Protein AF-A0A3R6NN06-F1 (afdb_monomer_lite)

Foldseek 3Di:
DDDDDDDDDDDDDDPDDDDDDDDDDDDDDDDDDDDDDPPPPPPPPPPACEAPLCVQQVDQKFKKWWFLDDDQAGWTWIKIGGNVFFIFTLPPLDTDGNVRVVVDDRVRVVVVRVVSCQQAVLLLVLCVVCVVVLLVVLLVVLPDDPCSNVLSVLLSVVLNCVRSVPPDDDDDDDDPVVCVVCVVSSVVSNVVSSVVSVVVCVVVVTDDGWGKAKEFEDDPVLADTQKMWIQTRPPGIFIDRDQVQKDWDDDVPWIKIAHQGPVSITMIGTDPDHHGHHHDHVPPPRYHYNDDDDDD

Secondary structure (DSSP, 8-state):
--------------------------------------------------BTTHHHHSSSEEEEEEES---TT--PEEEEEETTSBEEE-TTSS---HHHHTTS-HHHHHHHHHHHIIIIIHHHHHHHHSHHHHHHHHHHH-TT-TTHHHHHHHHHHHHHHHHH-----------HHHHHHHHHHHHHHHHHHHHHHHHHHHHHTS-PPPBEEEEEEE-TTSSSEEEEEEEETTTEEEEES-SS-EEEEEETTEEEEEEE-TTSSEEEEE-SS----BPPPTT-TTEEESSPPP--

Sequence (296 aa):
MKRKLMMVSMMAILSLSLFACGSKDTTSSSNGSARTNTEKEADTKNENVGTFSQLFTNNEVSVWYLCDAIDKEATPDVYVVYGDGTYLNMEGKKSKTFAELSKMTDEEIASWVEEDWNNRNEVLMYYHQHKDELRQDAENSISDSTDSDTIAMIALDDAYREISGTTSEGGEELDPDYLNSVQDQVNAAKDYIINEINTKLAEQGGIAKPRYGFSIYTDASGNNVDKEALILERSGRKEISTTNDIKSGDVYDSHYSGFFVSDGKYFLMRMNHDMAVTFDEIGADGISVDEDVVFE

Structure (mmCIF, N/CA/C/O backbone):
data_AF-A0A3R6NN06-F1
#
_entry.id   AF-A0A3R6NN06-F1
#
loop_
_atom_site.group_PDB
_atom_site.id
_atom_site.type_symbol
_atom_site.label_atom_id
_atom_site.label_alt_id
_atom_site.label_comp_id
_atom_site.label_asym_id
_atom_site.label_entity_id
_atom_site.label_seq_id
_atom_site.pdbx_PDB_ins_code
_atom_site.Cartn_x
_atom_site.Cartn_y
_atom_site.Cartn_z
_atom_site.occupancy
_atom_site.B_iso_or_equiv
_atom_site.auth_seq_id
_atom_site.auth_comp_id
_atom_site.auth_asym_id
_atom_site.auth_atom_id
_atom_site.pdbx_PDB_model_num
ATOM 1 N N . MET A 1 1 ? -23.192 35.434 -24.656 1.00 36.16 1 MET A N 1
ATOM 2 C CA . MET A 1 1 ? -24.640 35.323 -24.349 1.00 36.16 1 MET A CA 1
ATOM 3 C C . MET A 1 1 ? -24.792 34.307 -23.218 1.00 36.16 1 MET A C 1
ATOM 5 O O . MET A 1 1 ? -24.509 33.148 -23.441 1.00 36.16 1 MET A O 1
ATOM 9 N N . LYS A 1 2 ? -24.843 34.725 -21.946 1.00 35.31 2 LYS A N 1
ATOM 10 C CA . LYS A 1 2 ? -26.044 34.789 -21.078 1.00 35.31 2 LYS A CA 1
ATOM 11 C C . LYS A 1 2 ? -27.069 33.648 -21.246 1.00 35.31 2 LYS A C 1
ATOM 13 O O . LYS A 1 2 ? -27.902 33.734 -22.140 1.00 35.31 2 LYS A O 1
ATOM 18 N N . ARG A 1 3 ? -27.109 32.741 -20.258 1.00 36.09 3 ARG A N 1
ATOM 19 C CA . ARG A 1 3 ? -28.225 32.428 -19.319 1.00 36.09 3 ARG A CA 1
ATOM 20 C C . ARG A 1 3 ? -27.621 31.544 -18.200 1.00 36.09 3 ARG A C 1
ATOM 22 O O . ARG A 1 3 ? -26.920 30.606 -18.533 1.00 36.09 3 ARG A O 1
ATOM 29 N N . LYS A 1 4 ? -27.562 31.983 -16.929 1.00 35.81 4 LYS A N 1
ATOM 30 C CA . LYS A 1 4 ? -28.621 31.986 -15.879 1.00 35.81 4 LYS A CA 1
ATOM 31 C C . LYS A 1 4 ? -29.166 30.570 -15.609 1.00 35.81 4 LYS A C 1
ATOM 33 O O . LYS A 1 4 ? -29.484 29.914 -16.584 1.00 35.81 4 LYS A O 1
ATOM 38 N N . LEU A 1 5 ? -29.466 30.083 -14.403 1.00 35.19 5 LEU A N 1
ATOM 39 C CA . LEU A 1 5 ? -29.393 30.497 -12.986 1.00 35.19 5 LEU A CA 1
ATOM 40 C C . LEU A 1 5 ? -30.207 29.416 -12.225 1.00 35.19 5 LEU A C 1
ATOM 42 O O . LEU A 1 5 ? -31.242 29.044 -12.766 1.00 35.19 5 LEU A O 1
ATOM 46 N N . MET A 1 6 ? -29.785 28.972 -11.031 1.00 33.91 6 MET A N 1
ATOM 47 C CA . MET A 1 6 ? -30.549 28.349 -9.904 1.00 33.91 6 MET A CA 1
ATOM 48 C C . MET A 1 6 ? -29.484 27.664 -9.019 1.00 33.91 6 MET A C 1
ATOM 50 O O . MET A 1 6 ? -28.770 26.823 -9.540 1.00 33.91 6 MET A O 1
ATOM 54 N N . MET A 1 7 ? -29.101 28.047 -7.794 1.00 36.19 7 MET A N 1
ATOM 55 C CA . MET A 1 7 ? -29.740 28.527 -6.554 1.00 36.19 7 MET A CA 1
ATOM 56 C C . MET A 1 7 ? -30.676 27.517 -5.867 1.00 36.19 7 MET A C 1
ATOM 58 O O . MET A 1 7 ? -31.570 27.000 -6.529 1.00 36.19 7 MET A O 1
ATOM 62 N N . VAL A 1 8 ? -30.505 27.419 -4.528 1.00 30.53 8 VAL A N 1
ATOM 63 C CA . VAL A 1 8 ? -31.297 26.730 -3.466 1.00 30.53 8 VAL A CA 1
ATOM 64 C C . VAL A 1 8 ? -30.717 25.351 -3.077 1.00 30.53 8 VAL A C 1
ATOM 66 O O . VAL A 1 8 ? -30.475 24.551 -3.964 1.00 30.53 8 VAL A O 1
ATOM 69 N N . SER A 1 9 ? -30.434 24.967 -1.820 1.00 32.50 9 SER A N 1
ATOM 70 C CA . SER A 1 9 ? -30.583 25.524 -0.450 1.00 32.50 9 SER A CA 1
ATOM 71 C C . SER A 1 9 ? -29.577 24.807 0.475 1.00 32.50 9 SER A C 1
ATOM 73 O O . SER A 1 9 ? -29.425 23.599 0.369 1.00 32.50 9 SER A O 1
ATOM 75 N N . MET A 1 10 ? -28.799 25.475 1.328 1.00 33.28 10 MET A N 1
ATOM 76 C CA . MET A 1 10 ? -29.102 25.738 2.748 1.00 33.28 10 MET A CA 1
ATOM 77 C C . MET A 1 10 ? -29.926 24.639 3.452 1.00 33.28 10 MET A C 1
ATOM 79 O O . MET A 1 10 ? -31.152 24.659 3.405 1.00 33.28 10 MET A O 1
ATOM 83 N N . MET A 1 11 ? -29.254 23.744 4.180 1.00 33.50 11 MET A N 1
ATOM 84 C CA . MET A 1 11 ? -29.867 22.992 5.275 1.00 33.50 11 MET A CA 1
ATOM 85 C C . MET A 1 11 ? -29.039 23.237 6.536 1.00 33.50 11 MET A C 1
ATOM 87 O O . MET A 1 11 ? -27.981 22.656 6.747 1.00 33.50 11 MET A O 1
ATOM 91 N N . ALA A 1 12 ? -29.514 24.187 7.339 1.00 33.44 12 ALA A N 1
ATOM 92 C CA . ALA A 1 12 ? -29.138 24.313 8.733 1.00 33.44 12 ALA A CA 1
ATOM 93 C C . ALA A 1 12 ? -29.917 23.242 9.502 1.00 33.44 12 ALA A C 1
ATOM 95 O O . ALA A 1 12 ? -31.148 23.292 9.537 1.00 33.44 12 ALA A O 1
ATOM 96 N N . ILE A 1 13 ? -29.223 22.281 10.106 1.00 40.16 13 ILE A N 1
ATOM 97 C CA . ILE A 1 13 ? -29.844 21.395 11.088 1.00 40.16 13 ILE A CA 1
ATOM 98 C C . ILE A 1 13 ? -29.788 22.119 12.432 1.00 40.16 13 ILE A C 1
ATOM 100 O O . ILE A 1 13 ? -28.745 22.224 13.073 1.00 40.16 13 ILE A O 1
ATOM 104 N N . LEU A 1 14 ? -30.942 22.668 12.819 1.00 31.39 14 LEU A N 1
ATOM 105 C CA . LEU A 1 14 ? -31.256 23.012 14.199 1.00 31.39 14 LEU A CA 1
ATOM 106 C C . LEU A 1 14 ? -31.209 21.731 15.043 1.00 31.39 14 LEU A C 1
ATOM 108 O O . LEU A 1 14 ? -32.082 20.876 14.903 1.00 31.39 14 LEU A O 1
ATOM 112 N N . SER A 1 15 ? -30.273 21.632 15.981 1.00 40.38 15 SER A N 1
ATOM 113 C CA . SER A 1 15 ? -30.427 20.746 17.132 1.00 40.38 15 SER A CA 1
ATOM 114 C C . SER A 1 15 ? -31.282 21.458 18.185 1.00 40.38 15 SER A C 1
ATOM 116 O O . SER A 1 15 ? -30.832 22.338 18.919 1.00 40.38 15 SER A O 1
ATOM 118 N N . LEU A 1 16 ? -32.569 21.097 18.222 1.00 33.84 16 LEU A N 1
ATOM 119 C CA . LEU A 1 16 ? -33.469 21.433 19.321 1.00 33.84 16 LEU A CA 1
ATOM 120 C C . LEU A 1 16 ? -32.980 20.752 20.603 1.00 33.84 16 LEU A C 1
ATOM 122 O O . LEU A 1 16 ? -33.115 19.545 20.780 1.00 33.84 16 LEU A O 1
ATOM 126 N N . SER A 1 17 ? -32.467 21.556 21.526 1.00 41.12 17 SER A N 1
ATOM 127 C CA . SER A 1 17 ? -32.302 21.212 22.930 1.00 41.12 17 SER A CA 1
ATOM 128 C C . SER A 1 17 ? -33.617 21.450 23.674 1.00 41.12 17 SER A C 1
ATOM 130 O O . SER A 1 17 ? -33.948 22.574 24.039 1.00 41.12 17 SER A O 1
ATOM 132 N N . LEU A 1 18 ? -34.370 20.377 23.924 1.00 35.81 18 LEU A N 1
ATOM 133 C CA . LEU A 1 18 ? -35.454 20.358 24.907 1.00 35.81 18 LEU A CA 1
ATOM 134 C C . LEU A 1 18 ? -35.557 18.968 25.541 1.00 35.81 18 LEU A C 1
ATOM 136 O O . LEU A 1 18 ? -36.140 18.076 24.947 1.00 35.81 18 LEU A O 1
ATOM 140 N N . PHE A 1 19 ? -35.062 18.828 26.771 1.00 36.28 19 PHE A N 1
ATOM 141 C CA . PHE A 1 19 ? -35.886 18.362 27.889 1.00 36.28 19 PHE A CA 1
ATOM 142 C C . PHE A 1 19 ? -35.403 19.036 29.174 1.00 36.28 19 PHE A C 1
ATOM 144 O O . PHE A 1 19 ? -34.276 18.858 29.630 1.00 36.28 19 PHE A O 1
ATOM 151 N N . ALA A 1 20 ? -36.288 19.866 29.719 1.00 29.89 20 ALA A N 1
ATOM 152 C CA . ALA A 1 20 ? -36.159 20.522 31.003 1.00 29.89 20 ALA A CA 1
ATOM 153 C C . ALA A 1 20 ? -36.869 19.707 32.098 1.00 29.89 20 ALA A C 1
ATOM 155 O O . ALA A 1 20 ? -37.932 19.144 31.862 1.00 29.89 20 ALA A O 1
ATOM 156 N N . CYS A 1 21 ? -36.275 19.745 33.294 1.00 32.66 21 CYS A N 1
ATOM 157 C CA . CYS A 1 21 ? -36.874 19.737 34.635 1.00 32.66 21 CYS A CA 1
ATOM 158 C C . CYS A 1 21 ? -38.039 18.783 34.967 1.00 32.66 21 CYS A C 1
ATOM 160 O O . CYS A 1 21 ? -39.195 19.036 34.643 1.00 32.66 21 CYS A O 1
ATOM 162 N N . GLY A 1 22 ? -37.749 17.846 35.874 1.00 25.89 22 GLY A N 1
ATOM 163 C CA . GLY A 1 22 ? -38.687 17.374 36.892 1.00 25.89 22 GLY A CA 1
ATOM 164 C C . GLY A 1 22 ? -38.001 17.380 38.260 1.00 25.89 22 GLY A C 1
ATOM 165 O O . GLY A 1 22 ? -37.036 16.657 38.477 1.00 25.89 22 GLY A O 1
ATOM 166 N N . SER A 1 23 ? -38.461 18.243 39.161 1.00 32.88 23 SER A N 1
ATOM 167 C CA . SER A 1 23 ? -37.918 18.474 40.502 1.00 32.88 23 SER A CA 1
ATOM 168 C C . SER A 1 23 ? -38.692 17.741 41.610 1.00 32.88 23 SER A C 1
ATOM 170 O O . SER A 1 23 ? -39.919 17.763 41.586 1.00 32.88 23 SER A O 1
ATOM 172 N N . LYS A 1 24 ? -37.941 17.323 42.643 1.00 31.80 24 LYS A N 1
ATOM 173 C CA . LYS A 1 24 ? -38.228 17.325 44.103 1.00 31.80 24 LYS A CA 1
ATOM 174 C C . LYS A 1 24 ? -38.947 16.166 44.835 1.00 31.80 24 LYS A C 1
ATOM 176 O O . LYS A 1 24 ? -40.130 15.918 44.652 1.00 31.80 24 LYS A O 1
ATOM 181 N N . ASP A 1 25 ? -38.173 15.659 45.810 1.00 28.70 25 ASP A N 1
ATOM 182 C CA . ASP A 1 25 ? -38.428 15.373 47.240 1.00 28.70 25 ASP A CA 1
ATOM 183 C C . ASP A 1 25 ? -39.462 14.316 47.675 1.00 28.70 25 ASP A C 1
ATOM 185 O O . ASP A 1 25 ? -40.660 14.569 47.638 1.00 28.70 25 ASP A O 1
ATOM 189 N N . THR A 1 26 ? -39.008 13.226 48.324 1.00 30.16 26 THR A N 1
ATOM 190 C CA . THR A 1 26 ? -39.139 13.039 49.796 1.00 30.16 26 THR A CA 1
ATOM 191 C C . THR A 1 26 ? -38.288 11.873 50.340 1.00 30.16 26 THR A C 1
ATOM 193 O O . THR A 1 26 ? -38.078 10.854 49.694 1.00 30.16 26 THR A O 1
ATOM 196 N N . THR A 1 27 ? -37.786 12.066 51.558 1.00 29.28 27 THR A N 1
ATOM 197 C CA . THR A 1 27 ? -36.855 11.261 52.365 1.00 29.28 27 THR A CA 1
ATOM 198 C C . THR A 1 27 ? -37.487 10.053 53.076 1.00 29.28 27 THR A C 1
ATOM 200 O O . THR A 1 27 ? -38.601 10.145 53.582 1.00 29.28 27 THR A O 1
ATOM 203 N N . SER A 1 28 ? -36.727 8.965 53.273 1.00 28.47 28 SER A N 1
ATOM 204 C CA . SER A 1 28 ? -36.498 8.354 54.605 1.00 28.47 28 SER A CA 1
ATOM 205 C C . SER A 1 28 ? -35.478 7.202 54.576 1.00 28.47 28 SER A C 1
ATOM 207 O O . SER A 1 28 ? -35.300 6.497 53.593 1.00 28.47 28 SER A O 1
ATOM 209 N N . SER A 1 29 ? -34.757 7.116 55.692 1.00 26.11 29 SER A N 1
ATOM 210 C CA . SER A 1 29 ? -33.528 6.375 55.985 1.00 26.11 29 SER A CA 1
ATOM 211 C C . SER A 1 29 ? -33.734 4.882 56.275 1.00 26.11 29 SER A C 1
ATOM 213 O O . SER A 1 29 ? -34.681 4.523 56.970 1.00 26.11 29 SER A O 1
ATOM 215 N N . SER A 1 30 ? -32.751 4.048 55.908 1.00 28.67 30 SER A N 1
ATOM 216 C CA . SER A 1 30 ? -32.268 2.989 56.806 1.00 28.67 30 SER A CA 1
ATOM 217 C C . SER A 1 30 ? -30.802 2.630 56.532 1.00 28.67 30 SER A C 1
ATOM 219 O O . SER A 1 30 ? -30.437 2.259 55.419 1.00 28.67 30 SER A O 1
ATOM 221 N N . ASN A 1 31 ? -29.984 2.734 57.581 1.00 27.58 31 ASN A N 1
ATOM 222 C CA . ASN A 1 31 ? -28.576 2.348 57.666 1.00 27.58 31 ASN A CA 1
ATOM 223 C C . ASN A 1 31 ? -28.285 0.929 57.148 1.00 27.58 31 ASN A C 1
ATOM 225 O O . ASN A 1 31 ? -28.886 -0.038 57.609 1.00 27.58 31 ASN A O 1
ATOM 229 N N . GLY A 1 32 ? -27.239 0.809 56.330 1.00 27.06 32 GLY A N 1
ATOM 230 C CA . GLY A 1 32 ? -26.574 -0.450 56.005 1.00 27.06 32 GLY A CA 1
ATOM 231 C C . GLY A 1 32 ? -25.121 -0.182 55.626 1.00 27.06 32 GLY A C 1
ATOM 232 O O . GLY A 1 32 ? -24.824 0.175 54.495 1.00 27.06 32 GLY A O 1
ATOM 233 N N . SER A 1 33 ? -24.222 -0.299 56.602 1.00 28.67 33 SER A N 1
ATOM 234 C CA . SER A 1 33 ? -22.772 -0.224 56.412 1.00 28.67 33 SER A CA 1
ATOM 235 C C . SER A 1 33 ? -22.296 -1.421 55.588 1.00 28.67 33 SER A C 1
ATOM 237 O O . SER A 1 33 ? -22.273 -2.544 56.091 1.00 28.67 33 SER A O 1
ATOM 239 N N . ALA A 1 34 ? -21.897 -1.185 54.340 1.00 29.25 34 ALA A N 1
ATOM 240 C CA . ALA A 1 34 ? -21.077 -2.107 53.569 1.00 29.25 34 ALA A CA 1
ATOM 241 C C . ALA A 1 34 ? -20.073 -1.296 52.749 1.00 29.25 34 ALA A C 1
ATOM 243 O O . ALA A 1 34 ? -20.413 -0.328 52.072 1.00 29.25 34 ALA A O 1
ATOM 244 N N . ARG A 1 35 ? -18.806 -1.659 52.925 1.00 29.64 35 ARG A N 1
ATOM 245 C CA . ARG A 1 35 ? -17.631 -0.977 52.398 1.00 29.64 35 ARG A CA 1
ATOM 246 C C . ARG A 1 35 ? -17.653 -0.926 50.870 1.00 29.64 35 ARG A C 1
ATOM 248 O O . ARG A 1 35 ? -17.961 -1.904 50.202 1.00 29.64 35 ARG A O 1
ATOM 255 N N . THR A 1 36 ? -17.265 0.243 50.385 1.00 29.83 36 THR A N 1
ATOM 256 C CA . THR A 1 36 ? -16.927 0.626 49.017 1.00 29.83 36 THR A CA 1
ATOM 257 C C . THR A 1 36 ? -16.039 -0.391 48.300 1.00 29.83 36 THR A C 1
ATOM 259 O O . THR A 1 36 ? -14.917 -0.618 48.740 1.00 29.83 36 THR A O 1
ATOM 262 N N . ASN A 1 37 ? -16.520 -0.891 47.163 1.00 29.91 37 ASN A N 1
ATOM 263 C CA . ASN A 1 37 ? -15.732 -1.172 45.962 1.00 29.91 37 ASN A CA 1
ATOM 264 C C . ASN A 1 37 ? -16.563 -0.671 44.774 1.00 29.91 37 ASN A C 1
ATOM 266 O O . ASN A 1 37 ? -17.195 -1.433 44.054 1.00 29.91 37 ASN A O 1
ATOM 270 N N . THR A 1 38 ? -16.637 0.650 44.629 1.00 27.88 38 THR A N 1
ATOM 271 C CA . THR A 1 38 ? -16.883 1.261 43.324 1.00 27.88 38 THR A CA 1
ATOM 272 C C . THR A 1 38 ? -15.627 1.013 42.502 1.00 27.88 38 THR A C 1
ATOM 274 O O . THR A 1 38 ? -14.666 1.779 42.607 1.00 27.88 38 THR A O 1
ATOM 277 N N . GLU A 1 39 ? -15.617 -0.070 41.725 1.00 31.53 39 GLU A N 1
ATOM 278 C CA . GLU A 1 39 ? -14.910 -0.040 40.450 1.00 31.53 39 GLU A CA 1
ATOM 279 C C . GLU A 1 39 ? -15.539 1.106 39.676 1.00 31.53 39 GLU A C 1
ATOM 281 O O . GLU A 1 39 ? -16.702 1.093 39.278 1.00 31.53 39 GLU A O 1
ATOM 286 N N . LYS A 1 40 ? -14.786 2.195 39.646 1.00 30.91 40 LYS A N 1
ATOM 287 C CA . LYS A 1 40 ? -15.058 3.331 38.802 1.00 30.91 40 LYS A CA 1
ATOM 288 C C . LYS A 1 40 ? -14.761 2.804 37.403 1.00 30.91 40 LYS A C 1
ATOM 290 O O . LYS A 1 40 ? -13.600 2.809 37.001 1.00 30.91 40 LYS A O 1
ATOM 295 N N . GLU A 1 41 ? -15.775 2.272 36.720 1.00 33.25 41 GLU A N 1
ATOM 296 C CA . GLU A 1 41 ? -15.750 2.220 35.262 1.00 33.25 41 GLU A CA 1
ATOM 297 C C . GLU A 1 41 ? -15.301 3.612 34.826 1.00 33.25 41 GLU A C 1
ATOM 299 O O . GLU A 1 41 ? -15.910 4.629 35.186 1.00 33.25 41 GLU A O 1
ATOM 304 N N . ALA A 1 42 ? -14.134 3.669 34.191 1.00 32.69 42 ALA A N 1
ATOM 305 C CA . ALA A 1 42 ? -13.707 4.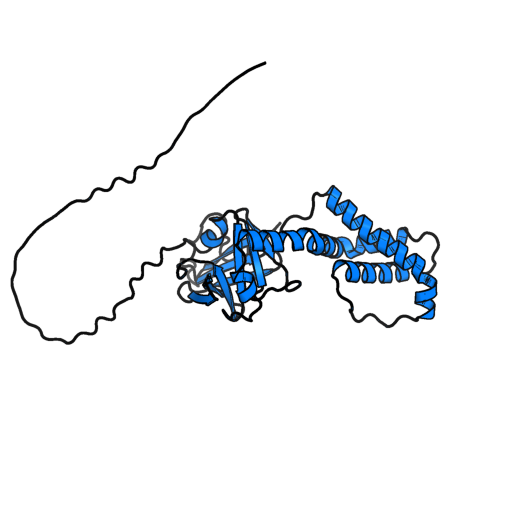862 33.507 1.00 32.69 42 ALA A CA 1
ATOM 306 C C . ALA A 1 42 ? -14.662 5.010 32.325 1.00 32.69 42 ALA A C 1
ATOM 308 O O . ALA A 1 42 ? -14.390 4.557 31.223 1.00 32.69 42 ALA A O 1
ATOM 309 N N . ASP A 1 43 ? -15.804 5.635 32.588 1.00 35.91 43 ASP A N 1
ATOM 310 C CA . ASP A 1 43 ? -16.665 6.254 31.592 1.00 35.91 43 ASP A CA 1
ATOM 311 C C . ASP A 1 43 ? -15.926 7.503 31.075 1.00 35.91 43 ASP A C 1
ATOM 313 O O . ASP A 1 43 ? -16.316 8.657 31.272 1.00 35.91 43 ASP A O 1
ATOM 317 N N . THR A 1 44 ? -14.736 7.281 30.513 1.00 37.16 44 THR A N 1
ATOM 318 C CA . THR A 1 44 ? -14.170 8.165 29.511 1.00 37.16 44 THR A CA 1
ATOM 319 C C . THR A 1 44 ? -15.006 7.899 28.284 1.00 37.16 44 THR A C 1
ATOM 321 O O . THR A 1 44 ? -14.892 6.844 27.670 1.00 37.16 44 THR A O 1
ATOM 324 N N . LYS A 1 45 ? -15.897 8.842 27.981 1.00 39.62 45 LYS A N 1
ATOM 325 C CA . LYS A 1 45 ? -16.567 8.943 26.691 1.00 39.62 45 LYS A CA 1
ATOM 326 C C . LYS A 1 45 ? -15.498 8.944 25.593 1.00 39.62 45 LYS A C 1
ATOM 328 O O . LYS A 1 45 ? -15.057 10.013 25.186 1.00 39.62 45 LYS A O 1
ATOM 333 N N . ASN A 1 46 ? -15.063 7.768 25.148 1.00 45.28 46 ASN A N 1
ATOM 334 C CA . ASN A 1 46 ? -14.494 7.630 23.823 1.00 45.28 46 ASN A CA 1
ATOM 335 C C . ASN A 1 46 ? -15.653 7.964 22.893 1.00 45.28 46 ASN A C 1
ATOM 337 O O . ASN A 1 46 ? -16.678 7.278 22.901 1.00 45.28 46 ASN A O 1
ATOM 341 N N . GLU A 1 47 ? -15.556 9.083 22.184 1.00 47.25 47 GLU A N 1
ATOM 342 C CA . GLU A 1 47 ? -16.506 9.359 21.118 1.00 47.25 47 GLU A CA 1
ATOM 343 C C . GLU A 1 47 ? -16.350 8.219 20.111 1.00 47.25 47 GLU A C 1
ATOM 345 O O . GLU A 1 47 ? -15.279 8.036 19.535 1.00 47.25 47 GLU A O 1
ATOM 350 N N . ASN A 1 48 ? -17.385 7.379 20.010 1.00 56.59 48 ASN A N 1
ATOM 351 C CA . ASN A 1 48 ? -17.412 6.272 19.066 1.00 56.59 48 ASN A CA 1
ATOM 352 C C . ASN A 1 48 ? -17.162 6.851 17.669 1.00 56.59 48 ASN A C 1
ATOM 354 O O . ASN A 1 48 ? -17.917 7.717 17.221 1.00 56.59 48 ASN A O 1
ATOM 358 N N . VAL A 1 49 ? -16.084 6.410 17.025 1.00 69.94 49 VAL A N 1
ATOM 359 C CA . VAL A 1 49 ? -15.630 6.947 15.737 1.00 69.94 49 VAL A CA 1
ATOM 360 C C . VAL A 1 49 ? -16.471 6.373 14.586 1.00 69.94 49 VAL A C 1
ATOM 362 O O . VAL A 1 49 ? -16.500 6.947 13.498 1.00 69.94 49 VAL A O 1
ATOM 365 N N . GLY A 1 50 ? -17.213 5.289 14.840 1.00 87.06 50 GLY A N 1
ATOM 366 C CA . GLY A 1 50 ? -18.118 4.647 13.892 1.00 87.06 50 GLY A CA 1
ATOM 367 C C . GLY A 1 50 ? -17.975 3.128 13.897 1.00 87.06 50 GLY A C 1
ATOM 368 O O . GLY A 1 50 ? -17.410 2.533 14.819 1.00 87.06 50 GLY A O 1
ATOM 369 N N . THR A 1 51 ? -18.499 2.505 12.848 1.00 93.44 51 THR A N 1
ATOM 370 C CA . THR A 1 51 ? -18.203 1.105 12.536 1.00 93.44 51 THR A CA 1
ATOM 371 C C . THR A 1 51 ? -16.785 0.946 11.972 1.00 93.44 51 THR A C 1
ATOM 373 O O . THR A 1 51 ? -16.108 1.937 11.679 1.00 93.44 51 THR A O 1
ATOM 376 N N . PHE A 1 52 ? -16.295 -0.286 11.850 1.00 92.88 52 PHE A N 1
ATOM 377 C CA . PHE A 1 52 ? -14.943 -0.562 11.370 1.00 92.88 52 PHE A CA 1
ATOM 378 C C . PHE A 1 52 ? -14.730 -0.048 9.946 1.00 92.88 52 PHE A C 1
ATOM 380 O O . PHE A 1 52 ? -13.749 0.652 9.697 1.00 92.88 52 PHE A O 1
ATOM 387 N N . SER A 1 53 ? -15.675 -0.300 9.040 1.00 93.25 53 SER A N 1
ATOM 388 C CA . SER A 1 53 ? -15.649 0.217 7.670 1.00 93.25 53 SER A CA 1
ATOM 389 C C . SER A 1 53 ? -15.635 1.752 7.632 1.00 93.25 53 SER A C 1
ATOM 391 O O . SER A 1 53 ? -14.857 2.370 6.897 1.00 93.25 53 SER A O 1
ATOM 393 N N . GLN A 1 54 ? -16.415 2.385 8.513 1.00 92.75 54 GLN A N 1
ATOM 394 C CA . GLN A 1 54 ? -16.538 3.838 8.617 1.00 92.75 54 GLN A CA 1
ATOM 395 C C . GLN A 1 54 ? -15.234 4.539 9.007 1.00 92.75 54 GLN A C 1
ATOM 397 O O . GLN A 1 54 ? -15.039 5.693 8.619 1.00 92.75 54 GLN A O 1
ATOM 402 N N . LEU A 1 55 ? -14.312 3.867 9.706 1.00 91.12 55 LEU A N 1
ATOM 403 C CA . LEU A 1 55 ? -12.988 4.430 10.009 1.00 91.12 55 LEU A CA 1
ATOM 404 C C . LEU A 1 55 ? -12.210 4.811 8.740 1.00 91.12 55 LEU A C 1
ATOM 406 O O . LEU A 1 55 ? -11.424 5.761 8.750 1.00 91.12 55 LEU A O 1
ATOM 410 N N . PHE A 1 56 ? -12.445 4.086 7.648 1.00 92.81 56 PHE A N 1
ATOM 411 C CA . PHE A 1 56 ? -11.736 4.250 6.383 1.00 92.81 56 PHE A CA 1
ATOM 412 C C . PHE A 1 56 ? -12.521 5.086 5.376 1.00 92.81 56 PHE A C 1
ATOM 414 O O . PHE A 1 56 ? -11.925 5.843 4.616 1.00 92.81 56 PHE A O 1
ATOM 421 N N . THR A 1 57 ? -13.852 4.981 5.382 1.00 91.12 57 THR A N 1
ATOM 422 C CA . THR A 1 57 ? -14.698 5.617 4.363 1.00 91.12 57 THR A CA 1
ATOM 423 C C . THR A 1 57 ? -15.182 7.015 4.748 1.00 91.12 57 THR A C 1
ATOM 425 O O . THR A 1 57 ? -15.618 7.765 3.877 1.00 91.12 57 THR A O 1
ATOM 428 N N . ASN A 1 58 ? -15.132 7.396 6.032 1.00 87.94 58 ASN A N 1
ATOM 429 C CA . ASN A 1 58 ? -15.637 8.702 6.480 1.00 87.94 58 ASN A CA 1
ATOM 430 C C . ASN A 1 58 ? -14.721 9.880 6.118 1.00 87.94 58 ASN A C 1
ATOM 432 O O . ASN A 1 58 ? -15.181 11.022 6.085 1.00 87.94 58 ASN A O 1
ATOM 436 N N . ASN A 1 59 ? -13.437 9.619 5.871 1.00 86.12 59 ASN A N 1
ATOM 437 C CA . ASN A 1 59 ? -12.455 10.642 5.534 1.00 86.12 59 ASN A CA 1
ATOM 438 C C . ASN A 1 59 ? -12.147 10.601 4.035 1.00 86.12 59 ASN A C 1
ATOM 440 O O . ASN A 1 59 ? -12.029 9.526 3.454 1.00 86.12 59 ASN A O 1
ATOM 444 N N . GLU A 1 60 ? -11.962 11.768 3.410 1.00 90.44 60 GLU A N 1
ATOM 445 C CA . GLU A 1 60 ? -11.496 11.834 2.015 1.00 90.44 60 GLU A CA 1
ATOM 446 C C . GLU A 1 60 ? -10.112 11.184 1.878 1.00 90.44 60 GLU A C 1
ATOM 448 O O . GLU A 1 60 ? -9.874 10.414 0.948 1.00 90.44 60 GLU A O 1
ATOM 453 N N . VAL A 1 61 ? -9.237 11.444 2.854 1.00 94.44 61 VAL A N 1
ATOM 454 C CA . VAL A 1 61 ? -7.902 10.859 2.988 1.00 94.44 61 VAL A CA 1
ATOM 455 C C . VAL A 1 61 ? -7.629 10.589 4.466 1.00 94.44 61 VAL A C 1
ATOM 457 O O . VAL A 1 61 ? -7.923 11.428 5.316 1.00 94.44 61 VAL A O 1
ATOM 460 N N . SER A 1 62 ? -7.043 9.437 4.780 1.00 94.50 62 SER A N 1
ATOM 461 C CA . SER A 1 62 ? -6.553 9.100 6.119 1.00 94.50 62 SER A CA 1
ATOM 462 C C . SER A 1 62 ? -5.195 8.405 6.055 1.00 94.50 62 SER A C 1
ATOM 464 O O . SER A 1 62 ? -4.899 7.683 5.102 1.00 94.50 62 SER A O 1
ATOM 466 N N . VAL A 1 63 ? -4.357 8.628 7.069 1.00 96.44 63 VAL A N 1
ATOM 467 C CA . VAL A 1 63 ? -3.021 8.027 7.170 1.00 96.44 63 VAL A CA 1
ATOM 468 C C . VAL A 1 63 ? -3.017 6.967 8.265 1.00 96.44 63 VAL A C 1
ATOM 470 O O . VAL A 1 63 ? -3.373 7.244 9.411 1.00 96.44 63 VAL A O 1
ATOM 473 N N . TRP A 1 64 ? -2.571 5.767 7.905 1.00 95.88 64 TRP A N 1
ATOM 474 C CA . TRP A 1 64 ? -2.504 4.609 8.785 1.00 95.88 64 TRP A CA 1
ATOM 475 C C . TRP A 1 64 ? -1.085 4.045 8.881 1.00 95.88 64 TRP A C 1
ATOM 477 O O . TRP A 1 64 ? -0.281 4.157 7.956 1.00 95.88 64 TRP A O 1
ATOM 487 N N . TYR A 1 65 ? -0.785 3.411 10.010 1.00 95.06 65 TYR A N 1
ATOM 488 C CA . TYR A 1 65 ? 0.537 2.915 10.373 1.00 95.06 65 TYR A CA 1
ATOM 489 C C . TYR A 1 65 ? 0.434 1.464 10.833 1.00 95.06 65 TYR A C 1
ATOM 491 O O . TYR A 1 65 ? -0.253 1.175 11.811 1.00 95.06 65 TYR A O 1
ATOM 499 N N . LEU A 1 66 ? 1.143 0.554 10.170 1.00 93.94 66 LEU A N 1
ATOM 500 C CA . LEU A 1 66 ? 1.283 -0.834 10.611 1.00 93.94 66 LEU A CA 1
ATOM 501 C C . LEU A 1 66 ? 2.625 -1.004 11.330 1.00 93.94 66 LEU A C 1
ATOM 503 O O . LEU A 1 66 ? 3.678 -0.719 10.757 1.00 93.94 66 LEU A O 1
ATOM 507 N N . CYS A 1 67 ? 2.610 -1.451 12.586 1.00 93.12 67 CYS A N 1
ATOM 508 C CA . CYS A 1 67 ? 3.822 -1.512 13.406 1.00 93.12 67 CYS A CA 1
ATOM 509 C C . CYS A 1 67 ? 3.756 -2.556 14.527 1.00 93.12 67 CYS A C 1
ATOM 511 O O . CYS A 1 67 ? 2.678 -2.932 14.978 1.00 93.12 67 CYS A O 1
ATOM 513 N N . ASP A 1 68 ? 4.920 -2.967 15.030 1.00 92.50 68 ASP A N 1
ATOM 514 C CA . ASP A 1 68 ? 5.016 -3.854 16.199 1.00 92.50 68 ASP A CA 1
ATOM 515 C C . ASP A 1 68 ? 4.935 -3.083 17.527 1.00 92.50 68 ASP A C 1
ATOM 517 O O . ASP A 1 68 ? 4.651 -3.663 18.574 1.00 92.50 68 ASP A O 1
ATOM 521 N N . ALA A 1 69 ? 5.220 -1.777 17.517 1.00 92.38 69 ALA A N 1
ATOM 522 C CA . ALA A 1 69 ? 5.190 -0.923 18.699 1.00 92.38 69 ALA A CA 1
ATOM 523 C C . ALA A 1 69 ? 5.088 0.564 18.332 1.00 92.38 69 ALA A C 1
ATOM 525 O O . ALA A 1 69 ? 5.637 1.010 17.326 1.00 92.38 69 ALA A O 1
ATOM 526 N N . ILE A 1 70 ? 4.459 1.337 19.222 1.00 94.38 70 ILE A N 1
ATOM 527 C CA . ILE A 1 70 ? 4.486 2.803 19.205 1.00 94.38 70 ILE A CA 1
ATOM 528 C C . ILE A 1 70 ? 5.779 3.240 19.902 1.00 94.38 70 ILE A C 1
ATOM 530 O O . ILE A 1 70 ? 5.822 3.371 21.125 1.00 94.38 70 ILE A O 1
ATOM 534 N N . ASP A 1 71 ? 6.849 3.393 19.126 1.00 95.19 71 ASP A N 1
ATOM 535 C CA . ASP A 1 71 ? 8.158 3.840 19.604 1.00 95.19 71 ASP A CA 1
ATOM 536 C C . ASP A 1 71 ? 8.757 4.856 18.633 1.00 95.19 71 ASP A C 1
ATOM 538 O O . ASP A 1 71 ? 8.694 4.689 17.420 1.00 95.19 71 ASP A O 1
ATOM 542 N N . LYS A 1 72 ? 9.369 5.914 19.166 1.00 95.31 72 LYS A N 1
ATOM 543 C CA . LYS A 1 72 ? 9.911 7.023 18.372 1.00 95.31 72 LYS A CA 1
ATOM 544 C C . LYS A 1 72 ? 10.974 6.597 17.346 1.00 95.31 72 LYS A C 1
ATOM 546 O O . LYS A 1 72 ? 11.118 7.277 16.335 1.00 95.31 72 LYS A O 1
ATOM 551 N N . GLU A 1 73 ? 11.711 5.515 17.597 1.00 96.06 73 GLU A N 1
ATOM 552 C CA . GLU A 1 73 ? 12.758 5.001 16.707 1.00 96.06 73 GLU A CA 1
ATOM 553 C C . GLU A 1 73 ? 12.230 3.904 15.764 1.00 96.06 73 GLU A C 1
ATOM 555 O O . GLU A 1 73 ? 12.935 3.500 14.841 1.00 96.06 73 GLU A O 1
ATOM 560 N N . ALA A 1 74 ? 11.001 3.415 15.971 1.00 93.56 74 ALA A N 1
ATOM 561 C CA . ALA A 1 74 ? 10.393 2.410 15.107 1.00 93.56 74 ALA A CA 1
ATOM 562 C C . ALA A 1 74 ? 9.967 3.009 13.759 1.00 93.56 74 ALA A C 1
ATOM 564 O O . ALA A 1 74 ? 9.524 4.158 13.682 1.00 93.56 74 ALA A O 1
ATOM 565 N N . THR A 1 75 ? 10.078 2.205 12.702 1.00 94.19 75 THR A N 1
ATOM 566 C CA . THR A 1 75 ? 9.716 2.553 11.323 1.00 94.19 75 THR A CA 1
ATOM 567 C C . THR A 1 75 ? 8.451 1.795 10.911 1.00 94.19 75 THR A C 1
ATOM 569 O O . THR A 1 75 ? 8.560 0.629 10.522 1.00 94.19 75 THR A O 1
ATOM 572 N N . PRO A 1 76 ? 7.255 2.396 11.037 1.00 93.81 76 PRO A N 1
ATOM 573 C CA . PRO A 1 76 ? 6.012 1.754 10.619 1.00 93.81 76 PRO A CA 1
ATOM 574 C C . PRO A 1 76 ? 5.904 1.664 9.090 1.00 93.81 76 PRO A C 1
ATOM 576 O O . PRO A 1 76 ? 6.432 2.519 8.374 1.00 93.81 76 PRO A O 1
ATOM 579 N N . ASP A 1 77 ? 5.132 0.694 8.598 1.00 92.38 77 ASP A N 1
ATOM 580 C CA . ASP A 1 77 ? 4.634 0.744 7.221 1.00 92.38 77 ASP A CA 1
ATOM 581 C C . ASP A 1 77 ? 3.498 1.770 7.158 1.00 92.38 77 ASP A C 1
ATOM 583 O O . ASP A 1 77 ? 2.531 1.682 7.920 1.00 92.38 77 ASP A O 1
ATOM 587 N N . VAL A 1 78 ? 3.615 2.748 6.259 1.00 94.25 78 VAL A N 1
ATOM 588 C CA . VAL A 1 78 ? 2.647 3.844 6.121 1.00 94.25 78 VAL A CA 1
ATOM 589 C C . VAL A 1 78 ? 1.680 3.550 4.981 1.00 94.25 78 VAL A C 1
ATOM 591 O O . VAL A 1 78 ? 2.105 3.213 3.872 1.00 94.25 78 VAL A O 1
ATOM 594 N N . TYR A 1 79 ? 0.393 3.721 5.262 1.00 94.44 79 TYR A N 1
ATOM 595 C CA . TYR A 1 79 ? -0.714 3.575 4.328 1.00 94.44 79 TYR A CA 1
ATOM 596 C C . TYR A 1 79 ? -1.450 4.908 4.218 1.00 94.44 79 TYR A C 1
ATOM 598 O O . TYR A 1 79 ? -1.714 5.562 5.225 1.00 94.44 79 TYR A O 1
ATOM 606 N N . VAL A 1 80 ? -1.813 5.292 3.001 1.00 96.19 80 VAL A N 1
ATOM 607 C CA . VAL A 1 80 ? -2.738 6.394 2.731 1.00 96.19 80 VAL A CA 1
ATOM 608 C C . VAL A 1 80 ? -4.004 5.777 2.171 1.00 96.19 80 VAL A C 1
ATOM 610 O O . VAL A 1 80 ? -3.961 5.151 1.115 1.00 96.19 80 VAL A O 1
ATOM 613 N N . VAL A 1 81 ? -5.108 5.910 2.895 1.00 96.38 81 VAL A N 1
ATOM 614 C CA . VAL A 1 81 ? -6.402 5.322 2.544 1.00 96.38 81 VAL A CA 1
ATOM 615 C C . VAL A 1 81 ? -7.350 6.434 2.126 1.00 96.38 81 VAL A C 1
ATOM 617 O O . VAL A 1 81 ? -7.522 7.410 2.858 1.00 96.38 81 VAL A O 1
ATOM 620 N N . TYR A 1 82 ? -7.954 6.278 0.953 1.00 96.00 82 TYR A N 1
ATOM 621 C CA . TYR A 1 82 ? -8.872 7.242 0.364 1.00 96.00 82 TYR A CA 1
ATOM 622 C C . TYR A 1 82 ? -10.316 6.779 0.569 1.00 96.00 82 TYR A C 1
ATOM 624 O O . TYR A 1 82 ? -10.630 5.592 0.451 1.00 96.00 82 TYR A O 1
ATOM 632 N N . GLY A 1 83 ? -11.224 7.716 0.835 1.00 92.44 83 GLY A N 1
ATOM 633 C CA . GLY A 1 83 ? -12.647 7.405 1.022 1.00 92.44 83 GLY A CA 1
ATOM 634 C C . GLY A 1 83 ? -13.336 6.837 -0.229 1.00 92.44 83 GLY A C 1
ATOM 635 O O . GLY A 1 83 ? -14.457 6.346 -0.147 1.00 92.44 83 GLY A O 1
ATOM 636 N N . ASP A 1 84 ? -12.672 6.878 -1.389 1.00 93.00 84 ASP A N 1
ATOM 637 C CA . ASP A 1 84 ? -13.159 6.332 -2.660 1.00 93.00 84 ASP A CA 1
ATOM 638 C C . ASP A 1 84 ? -12.933 4.816 -2.832 1.00 93.00 84 ASP A C 1
ATOM 640 O O . ASP A 1 84 ? -13.276 4.260 -3.877 1.00 93.00 84 ASP A O 1
ATOM 644 N N . GLY A 1 85 ? -12.375 4.142 -1.820 1.00 94.31 85 GLY A N 1
ATOM 645 C CA . GLY A 1 85 ? -12.084 2.708 -1.869 1.00 94.31 85 GLY A CA 1
ATOM 646 C C . GLY A 1 85 ? -10.695 2.367 -2.411 1.00 94.31 85 GLY A C 1
ATOM 647 O O . GLY A 1 85 ? -10.427 1.197 -2.686 1.00 94.31 85 GLY A O 1
ATOM 648 N N . THR A 1 86 ? -9.805 3.349 -2.585 1.00 95.00 86 THR A N 1
ATOM 649 C CA . THR A 1 86 ? -8.410 3.120 -2.989 1.00 95.00 86 THR A CA 1
ATOM 650 C C . THR A 1 86 ? -7.420 3.371 -1.856 1.00 95.00 86 THR A C 1
ATOM 652 O O . THR A 1 86 ? -7.721 4.037 -0.864 1.00 95.00 86 THR A O 1
ATOM 655 N N . TYR A 1 87 ? -6.211 2.827 -1.971 1.00 94.62 87 TYR A N 1
ATOM 656 C CA . TYR A 1 87 ? -5.145 3.073 -1.005 1.00 94.62 87 TYR A CA 1
ATOM 657 C C . TYR A 1 87 ? -3.770 3.121 -1.671 1.00 94.62 87 TYR A C 1
ATOM 659 O O . TYR A 1 87 ? -3.594 2.690 -2.805 1.00 94.62 87 TYR A O 1
ATOM 667 N N . LEU A 1 88 ? -2.782 3.639 -0.948 1.00 92.31 88 LEU A N 1
ATOM 668 C CA . LEU A 1 88 ? -1.366 3.576 -1.291 1.00 92.31 88 LEU A CA 1
ATOM 669 C C . LEU A 1 88 ? -0.558 3.130 -0.077 1.00 92.31 88 LEU A C 1
ATOM 671 O O . LEU A 1 88 ? -0.903 3.455 1.057 1.00 92.31 88 LEU A O 1
ATOM 675 N N . ASN A 1 89 ? 0.550 2.438 -0.308 1.00 88.44 89 ASN A N 1
ATOM 676 C CA . ASN A 1 89 ? 1.570 2.170 0.698 1.00 88.44 89 ASN A CA 1
ATOM 677 C C . ASN A 1 89 ? 2.961 2.173 0.044 1.00 88.44 89 ASN A C 1
ATOM 679 O O . ASN A 1 89 ? 3.083 2.151 -1.178 1.00 88.44 89 ASN A O 1
ATOM 683 N N . MET A 1 90 ? 4.020 2.213 0.856 1.00 73.00 90 MET A N 1
ATOM 684 C CA . MET A 1 90 ? 5.402 2.242 0.343 1.00 73.00 90 MET A CA 1
ATOM 685 C C . MET A 1 90 ? 6.112 0.882 0.363 1.00 73.00 90 MET A C 1
ATOM 687 O O . MET A 1 90 ? 7.305 0.829 0.075 1.00 73.00 90 MET A O 1
ATOM 691 N N . GLU A 1 91 ? 5.426 -0.202 0.744 1.00 69.69 91 GLU A N 1
ATOM 692 C CA . GLU A 1 91 ? 5.957 -1.583 0.746 1.00 69.69 91 GLU A CA 1
ATOM 693 C C . GLU A 1 91 ? 7.374 -1.732 1.358 1.00 69.69 91 GLU A C 1
ATOM 695 O O . GLU A 1 91 ? 8.189 -2.521 0.887 1.00 69.69 91 GLU A O 1
ATOM 700 N N . GLY A 1 92 ? 7.718 -0.930 2.373 1.00 65.19 92 GLY A N 1
ATOM 701 C CA . GLY A 1 92 ? 9.046 -0.937 3.000 1.00 65.19 92 GLY A CA 1
ATOM 702 C C . GLY A 1 92 ? 10.199 -0.353 2.160 1.00 65.19 92 GLY A C 1
ATOM 703 O O . GLY A 1 92 ? 11.341 -0.376 2.614 1.00 65.19 92 GLY A O 1
ATOM 704 N N . LYS A 1 93 ? 9.943 0.204 0.966 1.00 66.94 93 LYS A N 1
ATOM 705 C CA . LYS A 1 93 ? 10.974 0.782 0.069 1.00 66.94 93 LYS A CA 1
ATOM 706 C C . LYS A 1 93 ? 11.522 2.119 0.567 1.00 66.94 93 LYS A C 1
ATOM 708 O O . LYS A 1 93 ? 12.681 2.460 0.329 1.00 66.94 93 LYS A O 1
ATOM 713 N N . LYS A 1 94 ? 10.685 2.887 1.264 1.00 76.12 94 LYS A N 1
ATOM 714 C CA . LYS A 1 94 ? 11.062 4.087 2.012 1.00 76.12 94 LYS A CA 1
ATOM 715 C C . LYS A 1 94 ? 10.458 4.004 3.401 1.00 76.12 94 LYS A C 1
ATOM 717 O O . LYS A 1 94 ? 9.305 3.622 3.566 1.00 76.12 94 LYS A O 1
ATOM 722 N N . SER A 1 95 ? 11.236 4.414 4.390 1.00 83.75 95 SER A N 1
ATOM 723 C CA . SER A 1 95 ? 10.827 4.397 5.788 1.00 83.75 95 SER A CA 1
ATOM 724 C C . SER A 1 95 ? 11.127 5.735 6.446 1.00 83.75 95 SER A C 1
ATOM 726 O O . SER A 1 95 ? 12.169 6.340 6.191 1.00 83.75 95 SER A O 1
ATOM 728 N N . LYS A 1 96 ? 10.232 6.155 7.333 1.00 93.06 96 LYS A N 1
ATOM 729 C CA . LYS A 1 96 ? 10.459 7.217 8.311 1.00 93.06 96 LYS A CA 1
ATOM 730 C C . LYS A 1 96 ? 10.171 6.650 9.688 1.00 93.06 96 LYS A C 1
ATOM 732 O O . LYS A 1 96 ? 9.296 5.795 9.819 1.00 93.06 96 LYS A O 1
ATOM 737 N N . THR A 1 97 ? 10.891 7.103 10.704 1.00 95.81 97 THR A N 1
ATOM 738 C CA . THR A 1 97 ? 10.565 6.718 12.080 1.00 95.81 97 THR A CA 1
ATOM 739 C C . THR A 1 97 ? 9.313 7.450 12.558 1.00 95.81 97 THR A C 1
ATOM 741 O O . THR A 1 97 ? 8.971 8.516 12.033 1.00 95.81 97 THR A O 1
ATOM 744 N N . PHE A 1 98 ? 8.644 6.954 13.602 1.00 95.94 98 PHE A N 1
ATOM 745 C CA . PHE A 1 98 ? 7.565 7.718 14.240 1.00 95.94 98 PHE A CA 1
ATOM 746 C C . PHE A 1 98 ? 8.027 9.111 14.702 1.00 95.94 98 PHE A C 1
ATOM 748 O O . PHE A 1 98 ? 7.237 10.049 14.661 1.00 95.94 98 PHE A O 1
ATOM 755 N N . ALA A 1 99 ? 9.301 9.286 15.078 1.00 96.50 99 ALA A N 1
ATOM 756 C CA . ALA A 1 99 ? 9.864 10.593 15.422 1.00 96.50 99 ALA A CA 1
ATOM 757 C C . ALA A 1 99 ? 9.945 11.586 14.255 1.00 96.50 99 ALA A C 1
ATOM 759 O O . ALA A 1 99 ? 9.966 12.804 14.464 1.00 96.50 99 ALA A O 1
ATOM 760 N N . GLU A 1 100 ? 10.096 11.084 13.034 1.00 96.94 100 GLU A N 1
ATOM 761 C CA . GLU A 1 100 ? 10.076 11.895 11.822 1.00 96.94 100 GLU A CA 1
ATOM 762 C C . GLU A 1 100 ? 8.636 12.164 11.386 1.00 96.94 100 GLU A C 1
ATOM 764 O O . GLU A 1 100 ? 8.293 13.310 11.104 1.00 96.94 100 GLU A O 1
ATOM 769 N N . LEU A 1 101 ? 7.789 11.130 11.403 1.00 95.94 101 LEU A N 1
ATOM 770 C CA . LEU A 1 101 ? 6.378 11.211 11.016 1.00 95.94 101 LEU A CA 1
ATOM 771 C C . LEU A 1 101 ? 5.578 12.137 11.941 1.00 95.94 101 LEU A C 1
ATOM 773 O O . LEU A 1 101 ? 4.756 12.912 11.462 1.00 95.94 101 LEU A O 1
ATOM 777 N N . SER A 1 102 ? 5.870 12.151 13.246 1.00 94.94 102 SER A N 1
ATOM 778 C CA . SER A 1 102 ? 5.196 13.032 14.213 1.00 94.94 102 SER A CA 1
ATOM 779 C C . SER A 1 102 ? 5.425 14.527 13.954 1.00 94.94 102 SER A C 1
ATOM 781 O O . SER A 1 102 ? 4.758 15.360 14.560 1.00 94.94 102 SER A O 1
ATOM 783 N N . LYS A 1 103 ? 6.411 14.886 13.121 1.00 95.31 103 LYS A N 1
ATOM 784 C CA . LYS A 1 103 ? 6.731 16.276 12.750 1.00 95.31 103 LYS A CA 1
ATOM 785 C C . LYS A 1 103 ? 6.092 16.696 11.428 1.00 95.31 103 LYS A C 1
ATOM 787 O O . LYS A 1 103 ? 6.234 17.856 11.057 1.00 95.31 103 LYS A O 1
ATOM 792 N N . MET A 1 104 ? 5.456 15.761 10.728 1.00 96.19 104 MET A N 1
ATOM 793 C CA . MET A 1 104 ? 4.780 15.989 9.456 1.00 96.19 104 MET A CA 1
ATOM 794 C C . MET A 1 104 ? 3.270 16.049 9.679 1.00 96.19 104 MET A C 1
ATOM 796 O O . MET A 1 104 ? 2.750 15.303 10.512 1.00 96.19 104 MET A O 1
ATOM 800 N N . THR A 1 105 ? 2.544 16.875 8.934 1.00 95.31 105 THR A N 1
ATOM 801 C CA . THR A 1 105 ? 1.073 16.792 8.899 1.00 95.31 105 THR A CA 1
ATOM 802 C C . THR A 1 105 ? 0.617 15.553 8.123 1.00 95.31 105 THR A C 1
ATOM 804 O O . THR A 1 105 ? 1.415 14.917 7.430 1.00 95.31 105 THR A O 1
ATOM 807 N N . ASP A 1 106 ? -0.653 15.164 8.251 1.00 93.69 106 ASP A N 1
ATOM 808 C CA . ASP A 1 106 ? -1.185 14.037 7.472 1.00 93.69 106 ASP A CA 1
ATOM 809 C C . ASP A 1 106 ? -1.144 14.332 5.964 1.00 93.69 106 ASP A C 1
ATOM 811 O O . ASP A 1 106 ? -0.832 13.441 5.180 1.00 93.69 106 ASP A O 1
ATOM 815 N N . GLU A 1 107 ? -1.329 15.590 5.552 1.00 95.44 107 GLU A N 1
ATOM 816 C CA . GLU A 1 107 ? -1.213 16.019 4.152 1.00 95.44 107 GLU A CA 1
ATOM 817 C C . GLU A 1 107 ? 0.225 15.921 3.626 1.00 95.44 107 GLU A C 1
ATOM 819 O O . GLU A 1 107 ? 0.442 15.522 2.480 1.00 95.44 107 GLU A O 1
ATOM 824 N N . GLU A 1 108 ? 1.221 16.262 4.450 1.00 96.50 108 GLU A N 1
ATOM 825 C CA . GLU A 1 108 ? 2.636 16.113 4.092 1.00 96.50 108 GLU A CA 1
ATOM 826 C C . GLU A 1 108 ? 3.023 14.637 3.949 1.00 96.50 108 GLU A C 1
ATOM 828 O O . GLU A 1 108 ? 3.781 14.284 3.044 1.00 96.50 108 GLU A O 1
ATOM 833 N N . ILE A 1 109 ? 2.494 13.761 4.812 1.00 95.38 109 ILE A N 1
ATOM 834 C CA . ILE A 1 109 ? 2.709 12.313 4.700 1.00 95.38 109 ILE A CA 1
ATOM 835 C C . ILE A 1 109 ? 2.009 11.763 3.458 1.00 95.38 109 ILE A C 1
ATOM 837 O O . ILE A 1 109 ? 2.636 11.020 2.705 1.00 95.38 109 ILE A O 1
ATOM 841 N N . ALA A 1 110 ? 0.753 12.146 3.215 1.00 94.94 110 ALA A N 1
ATOM 842 C CA . ALA A 1 110 ? 0.012 11.718 2.035 1.00 94.94 110 ALA A CA 1
ATOM 843 C C . ALA A 1 110 ? 0.741 12.121 0.748 1.00 94.94 110 ALA A C 1
ATOM 845 O O . ALA A 1 110 ? 1.009 11.269 -0.095 1.00 94.94 110 ALA A O 1
ATOM 846 N N . SER A 1 111 ? 1.177 13.382 0.658 1.00 93.88 111 SER A N 1
ATOM 847 C CA . SER A 1 111 ? 1.950 13.892 -0.482 1.00 93.88 111 SER A CA 1
ATOM 848 C C . SER A 1 111 ? 3.260 13.127 -0.680 1.00 93.88 111 SER A C 1
ATOM 850 O O . SER A 1 111 ? 3.636 12.821 -1.806 1.00 93.88 111 SER A O 1
ATOM 852 N N . TRP A 1 112 ? 3.957 12.790 0.408 1.00 91.94 112 TRP A N 1
ATOM 853 C CA . TRP A 1 112 ? 5.197 12.015 0.349 1.00 91.94 112 TRP A CA 1
ATOM 854 C C . TRP A 1 112 ? 4.980 10.584 -0.169 1.00 91.94 112 TRP A C 1
ATOM 856 O O . TRP A 1 112 ? 5.789 10.093 -0.959 1.00 91.94 112 TRP A O 1
ATOM 866 N N . VAL A 1 113 ? 3.893 9.925 0.240 1.00 91.00 113 VAL A N 1
ATOM 867 C CA . VAL A 1 113 ? 3.530 8.587 -0.257 1.00 91.00 113 VAL A CA 1
ATOM 868 C C . VAL A 1 113 ? 3.065 8.651 -1.716 1.00 91.00 113 VAL A C 1
ATOM 870 O O . VAL A 1 113 ? 3.462 7.804 -2.514 1.00 91.00 113 VAL A O 1
ATOM 873 N N . GLU A 1 114 ? 2.283 9.663 -2.101 1.00 89.38 114 GLU A N 1
ATOM 874 C CA . GLU A 1 114 ? 1.866 9.874 -3.495 1.00 89.38 114 GLU A CA 1
ATOM 875 C C . GLU A 1 114 ? 3.053 10.182 -4.418 1.00 89.38 114 GLU A C 1
ATOM 877 O O . GLU A 1 114 ? 3.126 9.661 -5.529 1.00 89.38 114 GLU A O 1
ATOM 882 N N . GLU A 1 115 ? 4.021 10.981 -3.964 1.00 86.94 115 GLU A N 1
ATOM 883 C CA . GLU A 1 115 ? 5.252 11.242 -4.713 1.00 86.94 115 GLU A CA 1
ATOM 884 C C . GLU A 1 115 ? 6.066 9.956 -4.925 1.00 86.94 115 GLU A C 1
ATOM 886 O O . GLU A 1 115 ? 6.651 9.762 -5.992 1.00 86.94 115 GLU A O 1
ATOM 891 N N . ASP A 1 116 ? 6.111 9.061 -3.934 1.00 81.94 116 ASP A N 1
ATOM 892 C CA . ASP A 1 116 ? 6.761 7.759 -4.095 1.00 81.94 116 ASP A CA 1
ATOM 893 C C . ASP A 1 116 ? 6.016 6.860 -5.090 1.00 81.94 116 ASP A C 1
ATOM 895 O O . ASP A 1 116 ? 6.646 6.250 -5.962 1.00 81.94 116 ASP A O 1
ATOM 899 N N . TRP A 1 117 ? 4.680 6.838 -5.007 1.00 81.12 117 TRP A N 1
ATOM 900 C CA . TRP A 1 117 ? 3.827 6.114 -5.945 1.00 81.12 117 TRP A CA 1
ATOM 901 C C . TRP A 1 117 ? 4.080 6.544 -7.391 1.00 81.12 117 TRP A C 1
ATOM 903 O O . TRP A 1 117 ? 4.497 5.717 -8.205 1.00 81.12 117 TRP A O 1
ATOM 913 N N . ASN A 1 118 ? 3.930 7.842 -7.666 1.00 78.19 118 ASN A N 1
ATOM 914 C CA . ASN A 1 118 ? 4.020 8.421 -9.007 1.00 78.19 118 ASN A CA 1
ATOM 915 C C . ASN A 1 118 ? 5.416 8.279 -9.638 1.00 78.19 118 ASN A C 1
ATOM 917 O O . ASN A 1 118 ? 5.540 8.236 -10.856 1.00 78.19 118 ASN A O 1
ATOM 921 N N . ASN A 1 119 ? 6.486 8.236 -8.837 1.00 70.06 119 ASN A N 1
ATOM 922 C CA . ASN A 1 119 ? 7.849 8.217 -9.378 1.00 70.06 119 ASN A CA 1
ATOM 923 C C . ASN A 1 119 ? 8.444 6.815 -9.536 1.00 70.06 119 ASN A C 1
ATOM 925 O O . ASN A 1 119 ? 9.285 6.614 -10.409 1.00 70.06 119 ASN A O 1
ATOM 929 N N . ARG A 1 120 ? 8.105 5.864 -8.657 1.00 68.44 120 ARG A N 1
ATOM 930 C CA . ARG A 1 120 ? 8.795 4.560 -8.603 1.00 68.44 120 ARG A CA 1
ATOM 931 C C . ARG A 1 120 ? 7.851 3.380 -8.666 1.00 68.44 120 ARG A C 1
ATOM 933 O O . ARG A 1 120 ? 8.134 2.425 -9.386 1.00 68.44 120 ARG A O 1
ATOM 940 N N . ASN A 1 121 ? 6.745 3.424 -7.929 1.00 71.44 121 ASN A N 1
ATOM 941 C CA . ASN A 1 121 ? 5.867 2.261 -7.857 1.00 71.44 121 ASN A CA 1
ATOM 942 C C . ASN A 1 121 ? 5.056 2.079 -9.141 1.00 71.44 121 ASN A C 1
ATOM 944 O O . ASN A 1 121 ? 4.880 0.937 -9.545 1.00 71.44 121 ASN A O 1
ATOM 948 N N . GLU A 1 122 ? 4.648 3.147 -9.835 1.00 77.56 122 GLU A N 1
ATOM 949 C CA . GLU A 1 122 ? 3.974 3.006 -11.136 1.00 77.56 122 GLU A CA 1
ATOM 950 C C . GLU A 1 122 ? 4.879 2.354 -12.191 1.00 77.56 122 GLU A C 1
ATOM 952 O O . GLU A 1 122 ? 4.492 1.376 -12.826 1.00 77.56 122 GLU A O 1
ATOM 957 N N . VAL A 1 123 ? 6.120 2.825 -12.322 1.00 82.50 123 VAL A N 1
ATOM 958 C CA . VAL A 1 123 ? 7.097 2.277 -13.279 1.00 82.50 123 VAL A CA 1
ATOM 959 C C . VAL A 1 123 ? 7.428 0.819 -12.958 1.00 82.50 123 VAL A C 1
ATOM 961 O O . VAL A 1 123 ? 7.409 -0.037 -13.843 1.00 82.50 123 VAL A O 1
ATOM 964 N N . LEU A 1 124 ? 7.679 0.510 -11.682 1.00 82.12 124 LEU A N 1
ATOM 965 C CA . LEU A 1 124 ? 7.993 -0.849 -11.243 1.00 82.12 124 LEU A CA 1
ATOM 966 C C . LEU A 1 124 ? 6.803 -1.800 -11.413 1.00 82.12 124 LEU A C 1
ATOM 968 O O . LEU A 1 124 ? 6.969 -2.963 -11.779 1.00 82.12 124 LEU A O 1
ATOM 972 N N . MET A 1 125 ? 5.592 -1.315 -11.157 1.00 78.50 125 MET A N 1
ATOM 973 C CA . MET A 1 125 ? 4.388 -2.115 -11.314 1.00 78.50 125 MET A CA 1
ATOM 974 C C . MET A 1 125 ? 4.101 -2.400 -12.786 1.00 78.50 125 MET A C 1
ATOM 976 O O . MET A 1 125 ? 3.837 -3.552 -13.125 1.00 78.50 125 MET A O 1
ATOM 980 N N . TYR A 1 126 ? 4.215 -1.389 -13.653 1.00 86.38 126 TYR A N 1
ATOM 981 C CA . TYR A 1 126 ? 4.109 -1.584 -15.095 1.00 86.38 126 TYR A CA 1
ATOM 982 C C . TYR A 1 126 ? 5.113 -2.643 -15.556 1.00 86.38 126 TYR A C 1
ATOM 984 O O . TYR A 1 126 ? 4.751 -3.592 -16.248 1.00 86.38 126 TYR A O 1
ATOM 992 N N . TYR A 1 127 ? 6.366 -2.524 -15.105 1.00 88.56 127 TYR A N 1
ATOM 993 C CA . TYR A 1 127 ? 7.412 -3.498 -15.394 1.00 88.56 127 TYR A CA 1
ATOM 994 C C . TYR A 1 127 ? 7.005 -4.923 -14.988 1.00 88.56 127 TYR A C 1
ATOM 996 O O . TYR A 1 127 ? 7.156 -5.842 -15.785 1.00 88.56 127 TYR A O 1
ATOM 1004 N N . HIS A 1 128 ? 6.455 -5.133 -13.787 1.00 85.62 128 HIS A N 1
ATOM 1005 C CA . HIS A 1 128 ? 6.032 -6.467 -13.346 1.00 85.62 128 HIS A CA 1
ATOM 1006 C C . HIS A 1 128 ? 4.826 -7.014 -14.120 1.00 85.62 128 HIS A C 1
ATOM 1008 O O . HIS A 1 128 ? 4.799 -8.207 -14.416 1.00 85.62 128 HIS A O 1
ATOM 1014 N N . GLN A 1 129 ? 3.850 -6.166 -14.455 1.00 85.38 129 GLN A N 1
ATOM 1015 C CA . GLN A 1 129 ? 2.657 -6.565 -15.209 1.00 85.38 129 GLN A CA 1
ATOM 1016 C C . GLN A 1 129 ? 2.975 -6.904 -16.671 1.00 85.38 129 GLN A C 1
ATOM 1018 O O . GLN A 1 129 ? 2.372 -7.817 -17.229 1.00 85.38 129 GLN A O 1
ATOM 1023 N N . HIS A 1 130 ? 3.951 -6.211 -17.262 1.00 89.69 130 HIS A N 1
ATOM 1024 C CA . HIS A 1 130 ? 4.284 -6.294 -18.685 1.00 89.69 130 HIS A CA 1
ATOM 1025 C C . HIS A 1 130 ? 5.678 -6.876 -18.950 1.00 89.69 130 HIS A C 1
ATOM 1027 O O . HIS A 1 130 ? 6.220 -6.710 -20.039 1.00 89.69 130 HIS A O 1
ATOM 1033 N N . LYS A 1 131 ? 6.281 -7.567 -17.973 1.00 91.25 131 LYS A N 1
ATOM 1034 C CA . LYS A 1 131 ? 7.675 -8.039 -18.040 1.00 91.25 131 LYS A CA 1
ATOM 1035 C C . LYS A 1 131 ? 7.979 -8.828 -19.316 1.00 91.25 131 LYS A C 1
ATOM 1037 O O . LYS A 1 131 ? 8.996 -8.589 -19.965 1.00 91.25 131 LYS A O 1
ATOM 1042 N N . ASP A 1 132 ? 7.104 -9.769 -19.661 1.00 91.00 132 ASP A N 1
ATOM 1043 C CA . ASP A 1 132 ? 7.295 -10.644 -20.819 1.00 91.00 132 ASP A CA 1
ATOM 1044 C C . ASP A 1 132 ? 7.153 -9.885 -22.147 1.00 91.00 132 ASP A C 1
ATOM 1046 O O . ASP A 1 132 ? 7.918 -10.142 -23.077 1.00 91.00 132 ASP A O 1
ATOM 1050 N N . GLU A 1 133 ? 6.227 -8.922 -22.216 1.00 92.75 133 GLU A N 1
ATOM 1051 C CA . GLU A 1 133 ? 6.016 -8.049 -23.379 1.00 92.75 133 GLU A CA 1
ATOM 1052 C C . GLU A 1 133 ? 7.214 -7.114 -23.577 1.00 92.75 133 GLU A C 1
ATOM 1054 O O . GLU A 1 133 ? 7.806 -7.090 -24.652 1.00 92.75 133 GLU A O 1
ATOM 1059 N N . LEU A 1 134 ? 7.655 -6.443 -22.507 1.00 93.50 134 LEU A N 1
ATOM 1060 C CA . LEU A 1 134 ? 8.828 -5.565 -22.508 1.00 93.50 134 LEU A CA 1
ATOM 1061 C C . LEU A 1 134 ? 10.093 -6.302 -22.953 1.00 93.50 134 LEU A C 1
ATOM 1063 O O . LEU A 1 134 ? 10.885 -5.759 -23.721 1.00 93.50 134 LEU A O 1
ATOM 1067 N N . ARG A 1 135 ? 10.282 -7.549 -22.501 1.00 91.38 135 ARG A N 1
ATOM 1068 C CA . ARG A 1 135 ? 11.403 -8.385 -22.941 1.00 91.38 135 ARG A CA 1
ATOM 1069 C C . ARG A 1 135 ? 11.326 -8.675 -24.438 1.00 91.38 135 ARG A C 1
ATOM 1071 O O . ARG A 1 135 ? 12.333 -8.543 -25.127 1.00 91.38 135 ARG A O 1
ATOM 1078 N N . GLN A 1 136 ? 10.154 -9.073 -24.929 1.00 91.25 136 GLN A N 1
ATOM 1079 C CA . GLN A 1 136 ? 9.966 -9.419 -26.335 1.00 91.25 136 GLN A CA 1
ATOM 1080 C C . GLN A 1 136 ? 10.163 -8.206 -27.251 1.00 91.25 136 GLN A C 1
ATOM 1082 O O . GLN A 1 136 ? 10.777 -8.324 -28.312 1.00 91.25 136 GLN A O 1
ATOM 1087 N N . ASP A 1 137 ? 9.669 -7.042 -26.841 1.00 90.94 137 ASP A N 1
ATOM 1088 C CA . ASP A 1 137 ? 9.823 -5.797 -27.587 1.00 90.94 137 ASP A CA 1
ATOM 1089 C C . ASP A 1 137 ? 11.279 -5.316 -27.581 1.00 90.94 137 ASP A C 1
ATOM 1091 O O . ASP A 1 137 ? 11.805 -4.915 -28.623 1.00 90.94 137 ASP A O 1
ATOM 1095 N N . ALA A 1 138 ? 11.973 -5.445 -26.445 1.00 90.69 138 ALA A N 1
ATOM 1096 C CA . ALA A 1 138 ? 13.404 -5.176 -26.357 1.00 90.69 138 ALA A CA 1
ATOM 1097 C C . ALA A 1 138 ? 14.217 -6.113 -27.262 1.00 90.69 138 ALA A C 1
ATOM 1099 O O . ALA A 1 138 ? 15.078 -5.641 -28.001 1.00 90.69 138 ALA A O 1
ATOM 1100 N N . GLU A 1 139 ? 13.911 -7.413 -27.277 1.00 90.56 139 GLU A N 1
ATOM 1101 C CA . GLU A 1 139 ? 14.534 -8.381 -28.188 1.00 90.56 139 GLU A CA 1
ATOM 1102 C C . GLU A 1 139 ? 14.339 -7.969 -29.657 1.00 90.56 139 GLU A C 1
ATOM 1104 O O . GLU A 1 139 ? 15.303 -7.903 -30.419 1.00 90.56 139 GLU A O 1
ATOM 1109 N N . ASN A 1 140 ? 13.110 -7.605 -30.038 1.00 88.81 140 ASN A N 1
ATOM 1110 C CA . ASN A 1 140 ? 12.774 -7.166 -31.395 1.00 88.81 140 ASN A CA 1
ATOM 1111 C C . ASN A 1 140 ? 13.455 -5.844 -31.793 1.00 88.81 140 ASN A C 1
ATOM 1113 O O . ASN A 1 140 ? 13.654 -5.585 -32.983 1.00 88.81 140 ASN A O 1
ATOM 1117 N N . SER A 1 141 ? 13.809 -5.000 -30.820 1.00 85.81 141 SER A N 1
ATOM 1118 C CA . SER A 1 141 ? 14.539 -3.748 -31.060 1.00 85.81 141 SER A CA 1
ATOM 1119 C C . SER A 1 141 ? 16.010 -3.977 -31.454 1.00 85.81 141 SER A C 1
ATOM 1121 O O . SER A 1 141 ? 16.622 -3.128 -32.110 1.00 85.81 141 SER A O 1
ATOM 1123 N N . ILE A 1 142 ? 16.571 -5.149 -31.130 1.00 87.38 142 ILE A N 1
ATOM 1124 C CA . ILE A 1 142 ? 17.967 -5.518 -31.391 1.00 87.38 142 ILE A CA 1
ATOM 1125 C C . ILE A 1 142 ? 18.051 -6.187 -32.770 1.00 87.38 142 ILE A C 1
ATOM 1127 O O . ILE A 1 142 ? 18.055 -7.406 -32.917 1.00 87.38 142 ILE A O 1
ATOM 1131 N N . SER A 1 143 ? 18.111 -5.362 -33.813 1.00 66.56 143 SER A N 1
ATOM 1132 C CA . SER A 1 143 ? 17.961 -5.806 -35.210 1.00 66.56 143 SER A CA 1
ATOM 1133 C C . SER A 1 143 ? 19.105 -6.662 -35.785 1.00 66.56 143 SER A C 1
ATOM 1135 O O . SER A 1 143 ? 18.899 -7.283 -36.824 1.00 66.56 143 SER A O 1
ATOM 1137 N N . ASP A 1 144 ? 20.267 -6.756 -35.123 1.00 68.50 144 ASP A N 1
ATOM 1138 C CA . ASP A 1 144 ? 21.493 -7.339 -35.704 1.00 68.50 144 ASP A CA 1
ATOM 1139 C C . ASP A 1 144 ? 22.311 -8.237 -34.736 1.00 68.50 144 ASP A C 1
ATOM 1141 O O . ASP A 1 144 ? 23.533 -8.338 -34.867 1.00 68.50 144 ASP A O 1
ATOM 1145 N N . SER A 1 145 ? 21.683 -8.904 -33.756 1.00 71.69 145 SER A N 1
ATOM 1146 C CA . SER A 1 145 ? 22.401 -9.769 -32.795 1.00 71.69 145 SER A CA 1
ATOM 1147 C C . SER A 1 145 ? 21.949 -11.228 -32.841 1.00 71.69 145 SER A C 1
ATOM 1149 O O . SER A 1 145 ? 20.757 -11.519 -32.850 1.00 71.69 145 SER A O 1
ATOM 1151 N N . THR A 1 146 ? 22.906 -12.163 -32.827 1.00 74.81 146 THR A N 1
ATOM 1152 C CA . THR A 1 146 ? 22.630 -13.596 -32.616 1.00 74.81 146 THR A CA 1
ATOM 1153 C C . THR A 1 146 ? 22.256 -13.918 -31.170 1.00 74.81 146 THR A C 1
ATOM 1155 O O . THR A 1 146 ? 21.716 -14.992 -30.922 1.00 74.81 146 THR A O 1
ATOM 1158 N N . ASP A 1 147 ? 22.514 -12.985 -30.248 1.00 84.88 147 ASP A N 1
ATOM 1159 C CA . ASP A 1 147 ? 22.317 -13.137 -28.806 1.00 84.88 147 ASP A CA 1
ATOM 1160 C C . ASP A 1 147 ? 21.229 -12.181 -28.277 1.00 84.88 147 ASP A C 1
ATOM 1162 O O . ASP A 1 147 ? 21.246 -11.796 -27.107 1.00 84.88 147 ASP A O 1
ATOM 1166 N N . SER A 1 148 ? 20.287 -11.769 -29.138 1.00 87.25 148 SER A N 1
ATOM 1167 C CA . SER A 1 148 ? 19.226 -10.797 -28.823 1.00 87.25 148 SER A CA 1
ATOM 1168 C C . SER A 1 148 ? 18.440 -11.147 -27.556 1.00 87.25 148 SER A C 1
ATOM 1170 O O . SER A 1 148 ? 18.206 -10.260 -26.740 1.00 87.25 148 SER A O 1
ATOM 1172 N N . ASP A 1 149 ? 18.099 -12.423 -27.350 1.00 88.81 149 ASP A N 1
ATOM 1173 C CA . ASP A 1 149 ? 17.390 -12.903 -26.152 1.00 88.81 149 ASP A CA 1
ATOM 1174 C C . ASP A 1 149 ? 18.222 -12.696 -24.873 1.00 88.81 149 ASP A C 1
ATOM 1176 O O . ASP A 1 149 ? 17.746 -12.106 -23.901 1.00 88.81 149 ASP A O 1
ATOM 1180 N N . THR A 1 150 ? 19.503 -13.084 -24.889 1.00 89.19 150 THR A N 1
ATOM 1181 C CA . THR A 1 150 ? 20.420 -12.885 -23.754 1.00 89.19 150 THR A CA 1
ATOM 1182 C C . THR A 1 150 ? 20.587 -11.400 -23.436 1.00 89.19 150 THR A C 1
ATOM 1184 O O . THR A 1 150 ? 20.555 -11.003 -22.273 1.00 89.19 150 THR A O 1
ATOM 1187 N N . ILE A 1 151 ? 20.746 -10.564 -24.461 1.00 90.88 151 ILE A N 1
ATOM 1188 C CA . ILE A 1 151 ? 20.904 -9.114 -24.306 1.00 90.88 151 ILE A CA 1
ATOM 1189 C C . ILE A 1 151 ? 19.628 -8.486 -23.746 1.00 90.88 151 ILE A C 1
ATOM 1191 O O . ILE A 1 151 ? 19.713 -7.682 -22.818 1.00 90.88 151 ILE A O 1
ATOM 1195 N N . ALA A 1 152 ? 18.456 -8.877 -24.252 1.00 90.94 152 ALA A N 1
ATOM 1196 C CA . ALA A 1 152 ? 17.171 -8.415 -23.742 1.00 90.94 152 ALA A CA 1
ATOM 1197 C C . ALA A 1 152 ? 16.968 -8.827 -22.278 1.00 90.94 152 ALA A C 1
ATOM 1199 O O . ALA A 1 152 ? 16.492 -8.022 -21.483 1.00 90.94 152 ALA A O 1
ATOM 1200 N N . MET A 1 153 ? 17.383 -10.037 -21.888 1.00 90.44 153 MET A N 1
ATOM 1201 C CA . MET A 1 153 ? 17.305 -10.491 -20.497 1.00 90.44 153 MET A CA 1
ATOM 1202 C C . MET A 1 153 ? 18.191 -9.657 -19.559 1.00 90.44 153 MET A C 1
ATOM 1204 O O . MET A 1 153 ? 17.736 -9.278 -18.481 1.00 90.44 153 MET A O 1
ATOM 1208 N N . ILE A 1 154 ? 19.424 -9.338 -19.972 1.00 90.50 154 ILE A N 1
ATOM 1209 C CA . ILE A 1 154 ? 20.335 -8.476 -19.196 1.00 90.50 154 ILE A CA 1
ATOM 1210 C C . ILE A 1 154 ? 19.764 -7.057 -19.097 1.00 90.50 154 ILE A C 1
ATOM 1212 O O . ILE A 1 154 ? 19.701 -6.491 -18.010 1.00 90.50 154 ILE A O 1
ATOM 1216 N N . ALA A 1 155 ? 19.301 -6.497 -20.216 1.00 92.19 155 ALA A N 1
ATOM 1217 C CA . ALA A 1 155 ? 18.714 -5.162 -20.261 1.00 92.19 155 ALA A CA 1
ATOM 1218 C C . ALA A 1 155 ? 17.468 -5.036 -19.372 1.00 92.19 155 ALA A C 1
ATOM 1220 O O . ALA A 1 155 ? 17.268 -4.007 -18.732 1.00 92.19 155 ALA A O 1
ATOM 1221 N N . LEU A 1 156 ? 16.648 -6.088 -19.310 1.00 92.06 156 LEU A N 1
ATOM 1222 C CA . LEU A 1 156 ? 15.462 -6.159 -18.460 1.00 92.06 156 LEU A CA 1
ATOM 1223 C C . LEU A 1 156 ? 15.828 -6.144 -16.965 1.00 92.06 156 LEU A C 1
ATOM 1225 O O . LEU A 1 156 ? 15.192 -5.433 -16.187 1.00 92.06 156 LEU A O 1
ATOM 1229 N N . ASP A 1 157 ? 16.872 -6.877 -16.570 1.00 89.06 157 ASP A N 1
ATOM 1230 C CA . ASP A 1 157 ? 17.389 -6.876 -15.195 1.00 89.06 157 ASP A CA 1
ATOM 1231 C C . ASP A 1 157 ? 18.018 -5.523 -14.817 1.00 89.06 157 ASP A C 1
ATOM 1233 O O . ASP A 1 157 ? 17.732 -4.971 -13.754 1.00 89.06 157 ASP A O 1
ATOM 1237 N N . ASP A 1 158 ? 18.806 -4.927 -15.715 1.00 90.12 158 ASP A N 1
ATOM 1238 C CA . ASP A 1 158 ? 19.381 -3.596 -15.501 1.00 90.12 158 ASP A CA 1
ATOM 1239 C C . ASP A 1 158 ? 18.302 -2.503 -15.429 1.00 90.12 158 ASP A C 1
ATOM 1241 O O . ASP A 1 158 ? 18.400 -1.602 -14.592 1.00 90.12 158 ASP A O 1
ATOM 1245 N N . ALA A 1 159 ? 17.242 -2.598 -16.241 1.00 91.06 159 ALA A N 1
ATOM 1246 C CA . ALA A 1 159 ? 16.092 -1.700 -16.159 1.00 91.06 159 ALA A CA 1
ATOM 1247 C C . ALA A 1 159 ? 15.386 -1.842 -14.805 1.00 91.06 159 ALA A C 1
ATOM 1249 O O . ALA A 1 159 ? 15.127 -0.838 -14.144 1.00 91.06 159 ALA A O 1
ATOM 1250 N N . TYR A 1 160 ? 15.133 -3.073 -14.345 1.00 88.06 160 TYR A N 1
ATOM 1251 C CA . TYR A 1 160 ? 14.559 -3.314 -13.020 1.00 88.06 160 TYR A CA 1
ATOM 1252 C C . TYR A 1 160 ? 15.399 -2.684 -11.909 1.00 88.06 160 TYR A C 1
ATOM 1254 O O . TYR A 1 160 ? 14.844 -1.982 -11.068 1.00 88.06 160 TYR A O 1
ATOM 1262 N N . ARG A 1 161 ? 16.725 -2.873 -11.922 1.00 85.50 161 ARG A N 1
ATOM 1263 C CA . ARG A 1 161 ? 17.642 -2.285 -10.929 1.00 85.50 161 ARG A CA 1
ATOM 1264 C C . ARG A 1 161 ? 17.611 -0.761 -10.933 1.00 85.50 161 ARG A C 1
ATOM 1266 O O . ARG A 1 161 ? 17.628 -0.144 -9.868 1.00 85.50 161 ARG A O 1
ATOM 1273 N N . GLU A 1 162 ? 17.560 -0.150 -12.116 1.00 87.38 162 GLU A N 1
ATOM 1274 C CA . GLU A 1 162 ? 17.451 1.302 -12.260 1.00 87.38 162 GLU A CA 1
ATOM 1275 C C . GLU A 1 162 ? 16.122 1.826 -11.696 1.00 87.38 162 GLU A C 1
ATOM 1277 O O . GLU A 1 162 ? 16.114 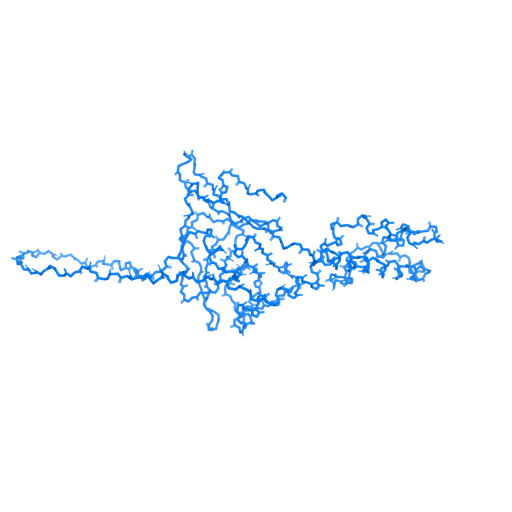2.798 -10.939 1.00 87.38 162 GLU A O 1
ATOM 1282 N N . ILE A 1 163 ? 15.015 1.140 -11.996 1.00 84.38 163 ILE A N 1
ATOM 1283 C CA . ILE A 1 163 ? 13.667 1.501 -11.536 1.00 84.38 163 ILE A CA 1
ATOM 1284 C C . ILE A 1 163 ? 13.525 1.309 -10.017 1.00 84.38 163 ILE A C 1
ATOM 1286 O O . ILE A 1 163 ? 13.019 2.188 -9.314 1.00 84.38 163 ILE A O 1
ATOM 1290 N N . SER A 1 164 ? 13.964 0.164 -9.492 1.00 77.94 164 SER A N 1
ATOM 1291 C CA . SER A 1 164 ? 13.826 -0.204 -8.078 1.00 77.94 164 SER A CA 1
ATOM 1292 C C . SER A 1 164 ? 14.834 0.517 -7.176 1.00 77.94 164 SER A C 1
ATOM 1294 O O . SER A 1 164 ? 14.614 0.645 -5.969 1.00 77.94 164 SER A O 1
ATOM 1296 N N . GLY A 1 165 ? 15.946 0.999 -7.742 1.00 76.06 165 GLY A N 1
ATOM 1297 C CA . GLY A 1 165 ? 17.075 1.543 -6.994 1.00 76.06 165 GLY A CA 1
ATOM 1298 C C . GLY A 1 165 ? 17.871 0.481 -6.226 1.00 76.06 165 GLY A C 1
ATOM 1299 O O . GLY A 1 165 ? 18.648 0.836 -5.336 1.00 76.06 165 GLY A O 1
ATOM 1300 N N . THR A 1 166 ? 17.681 -0.810 -6.528 1.00 71.56 166 THR A N 1
ATOM 1301 C CA . THR A 1 166 ? 18.437 -1.911 -5.914 1.00 71.56 166 THR A CA 1
ATOM 1302 C C . THR A 1 166 ? 19.726 -2.182 -6.679 1.00 71.56 166 THR A C 1
ATOM 1304 O O . THR A 1 166 ? 19.733 -2.214 -7.905 1.00 71.56 166 THR A O 1
ATOM 1307 N N . THR A 1 167 ? 20.817 -2.449 -5.964 1.00 61.12 167 THR A N 1
ATOM 1308 C CA . THR A 1 167 ? 22.133 -2.729 -6.564 1.00 61.12 167 THR A CA 1
ATOM 1309 C C . THR A 1 167 ? 22.485 -4.216 -6.629 1.00 61.12 167 THR A C 1
ATOM 1311 O O . THR A 1 167 ? 23.559 -4.553 -7.124 1.00 61.12 167 THR A O 1
ATOM 1314 N N . SER A 1 168 ? 21.629 -5.117 -6.135 1.00 53.75 168 SER A N 1
ATOM 1315 C CA . SER A 1 168 ? 21.912 -6.552 -6.160 1.00 53.75 168 SER A CA 1
ATOM 1316 C C . SER A 1 168 ? 20.651 -7.394 -6.280 1.00 53.75 168 SER A C 1
ATOM 1318 O O . SER A 1 168 ? 19.839 -7.401 -5.358 1.00 53.75 168 SER A O 1
ATOM 1320 N N . GLU A 1 169 ? 20.578 -8.213 -7.321 1.00 51.06 169 GLU A N 1
ATOM 1321 C CA . GLU A 1 169 ? 19.941 -9.523 -7.224 1.00 51.06 169 GLU A CA 1
ATOM 1322 C C . GLU A 1 169 ? 20.885 -10.557 -7.843 1.00 51.06 169 GLU A C 1
ATOM 1324 O O . GLU A 1 169 ? 21.587 -10.277 -8.815 1.00 51.06 169 GLU A O 1
ATOM 1329 N N . GLY A 1 170 ? 20.993 -11.715 -7.188 1.00 50.84 170 GLY A N 1
ATOM 1330 C CA . GLY A 1 170 ? 21.929 -12.788 -7.513 1.00 50.84 170 GLY A CA 1
ATOM 1331 C C . GLY A 1 170 ? 21.637 -13.444 -8.858 1.00 50.84 170 GLY A C 1
ATOM 1332 O O . GLY A 1 170 ? 21.070 -14.532 -8.901 1.00 50.84 170 GLY A O 1
ATOM 1333 N N . GLY A 1 171 ? 22.047 -12.785 -9.937 1.00 55.59 171 GLY A N 1
ATOM 1334 C CA . GLY A 1 171 ? 22.202 -13.391 -11.252 1.00 55.59 171 GLY A CA 1
ATOM 1335 C C . GLY A 1 171 ? 23.480 -14.227 -11.327 1.00 55.59 171 GLY A C 1
ATOM 1336 O O . GLY A 1 171 ? 24.434 -13.998 -10.578 1.00 55.59 171 GLY A O 1
ATOM 1337 N N . GLU A 1 172 ? 23.502 -15.208 -12.229 1.00 59.06 172 GLU A N 1
ATOM 1338 C CA . GLU A 1 172 ? 24.750 -15.878 -12.593 1.00 59.06 172 GLU A CA 1
ATOM 1339 C C . GLU A 1 172 ? 25.760 -14.839 -13.095 1.00 59.06 172 GLU A C 1
ATOM 1341 O O . GLU A 1 172 ? 25.425 -13.952 -13.883 1.00 59.06 172 GLU A O 1
ATOM 1346 N N . GLU A 1 173 ? 26.996 -14.932 -12.606 1.00 65.50 173 GLU A N 1
ATOM 1347 C CA . GLU A 1 173 ? 28.087 -14.058 -13.026 1.00 65.50 173 GLU A CA 1
ATOM 1348 C C . GLU A 1 173 ? 28.400 -14.352 -14.499 1.00 65.50 173 GLU A C 1
ATOM 1350 O O . GLU A 1 173 ? 29.001 -15.374 -14.836 1.00 65.50 173 GLU A O 1
ATOM 1355 N N . LEU A 1 174 ? 27.915 -13.482 -15.386 1.00 73.94 174 LEU A N 1
ATOM 1356 C CA . LEU A 1 174 ? 28.205 -13.556 -16.812 1.00 73.94 174 LEU A CA 1
ATOM 1357 C C . LEU A 1 174 ? 29.680 -13.236 -17.063 1.00 73.94 174 LEU A C 1
ATOM 1359 O O . LEU A 1 174 ? 30.291 -12.445 -16.343 1.00 73.94 174 LEU A O 1
ATOM 1363 N N . ASP A 1 175 ? 30.237 -13.835 -18.116 1.00 82.06 175 ASP A N 1
ATOM 1364 C CA . ASP A 1 175 ? 31.611 -13.575 -18.544 1.00 82.06 175 ASP A CA 1
ATOM 1365 C C . ASP A 1 175 ? 31.821 -12.059 -18.772 1.00 82.06 175 ASP A C 1
ATOM 1367 O O . ASP A 1 175 ? 31.131 -11.468 -19.614 1.00 82.06 175 ASP A O 1
ATOM 1371 N N . PRO A 1 176 ? 32.760 -11.411 -18.052 1.00 84.00 176 PRO A N 1
ATOM 1372 C CA . PRO A 1 176 ? 33.041 -9.987 -18.209 1.00 84.00 176 PRO A CA 1
ATOM 1373 C C . PRO A 1 176 ? 33.418 -9.581 -19.638 1.00 84.00 176 PRO A C 1
ATOM 1375 O O . PRO A 1 176 ? 33.114 -8.461 -20.056 1.00 84.00 176 PRO A O 1
ATOM 1378 N N . ASP A 1 177 ? 34.068 -10.466 -20.398 1.00 87.19 177 ASP A N 1
ATOM 1379 C CA . ASP A 1 177 ? 34.451 -10.179 -21.782 1.00 87.19 177 ASP A CA 1
ATOM 1380 C C . ASP A 1 177 ? 33.221 -10.166 -22.701 1.00 87.19 177 ASP A C 1
ATOM 1382 O O . ASP A 1 177 ? 33.106 -9.303 -23.577 1.00 87.19 177 ASP A O 1
ATOM 1386 N N . TYR A 1 178 ? 32.260 -11.063 -22.455 1.00 85.88 178 TYR A N 1
ATOM 1387 C CA . TYR A 1 178 ? 30.973 -11.059 -23.146 1.00 85.88 178 TYR A CA 1
ATOM 1388 C C . TYR A 1 178 ? 30.174 -9.796 -22.810 1.00 85.88 178 TYR A C 1
ATOM 1390 O O . TYR A 1 178 ? 29.771 -9.084 -23.731 1.00 85.88 178 TYR A O 1
ATOM 1398 N N . LEU A 1 179 ? 30.021 -9.460 -21.522 1.00 83.81 179 LEU A N 1
ATOM 1399 C CA . LEU A 1 179 ? 29.303 -8.257 -21.077 1.00 83.81 179 LEU A CA 1
ATOM 1400 C C . LEU A 1 179 ? 29.857 -6.985 -21.728 1.00 83.81 179 LEU A C 1
ATOM 1402 O O . LEU A 1 179 ? 29.100 -6.204 -22.299 1.00 83.81 179 LEU A O 1
ATOM 1406 N N . ASN A 1 180 ? 31.183 -6.817 -21.731 1.00 87.19 180 ASN A N 1
ATOM 1407 C CA . ASN A 1 180 ? 31.824 -5.677 -22.386 1.00 87.19 180 ASN A CA 1
ATOM 1408 C C . ASN A 1 180 ? 31.556 -5.630 -23.897 1.00 87.19 180 ASN A C 1
ATOM 1410 O O . ASN A 1 180 ? 31.474 -4.543 -24.465 1.00 87.19 180 ASN A O 1
ATOM 1414 N N . SER A 1 181 ? 31.424 -6.784 -24.558 1.00 89.12 181 SER A N 1
ATOM 1415 C CA . SER A 1 181 ? 31.177 -6.846 -26.003 1.00 89.12 181 SER A CA 1
ATOM 1416 C C . SER A 1 181 ? 29.752 -6.447 -26.403 1.00 89.12 181 SER A C 1
ATOM 1418 O O . SER A 1 181 ? 29.561 -5.921 -27.499 1.00 89.12 181 SER A O 1
ATOM 1420 N N . VAL A 1 182 ? 28.768 -6.649 -25.516 1.00 90.12 182 VAL A N 1
ATOM 1421 C CA . VAL A 1 182 ? 27.343 -6.371 -25.779 1.00 90.12 182 VAL A CA 1
ATOM 1422 C C . VAL A 1 182 ? 26.803 -5.149 -25.030 1.00 90.12 182 VAL A C 1
ATOM 1424 O O . VAL A 1 182 ? 25.639 -4.797 -25.208 1.00 90.12 182 VAL A O 1
ATOM 1427 N N . GLN A 1 183 ? 27.626 -4.473 -24.221 1.00 89.81 183 GLN A N 1
ATOM 1428 C CA . GLN A 1 183 ? 27.197 -3.399 -23.315 1.00 89.81 183 GLN A CA 1
ATOM 1429 C C . GLN A 1 183 ? 26.414 -2.276 -24.010 1.00 89.81 183 GLN A C 1
ATOM 1431 O O . GLN A 1 183 ? 25.425 -1.793 -23.465 1.00 89.81 183 GLN A O 1
ATOM 1436 N N . ASP A 1 184 ? 26.819 -1.869 -25.215 1.00 91.06 184 ASP A N 1
ATOM 1437 C CA . ASP A 1 184 ? 26.115 -0.822 -25.967 1.00 91.06 184 ASP A CA 1
ATOM 1438 C C . ASP A 1 184 ? 24.701 -1.267 -26.377 1.00 91.06 184 ASP A C 1
ATOM 1440 O O . ASP A 1 184 ? 23.762 -0.473 -26.331 1.00 91.06 184 ASP A O 1
ATOM 1444 N N . GLN A 1 185 ? 24.531 -2.547 -26.729 1.00 91.94 185 GLN A N 1
ATOM 1445 C CA . GLN A 1 185 ? 23.228 -3.122 -27.075 1.00 91.94 185 GLN A CA 1
ATOM 1446 C C . GLN A 1 185 ? 22.356 -3.300 -25.828 1.00 91.94 185 GLN A C 1
ATOM 1448 O O . GLN A 1 185 ? 21.174 -2.968 -25.869 1.00 91.94 185 GLN A O 1
ATOM 1453 N N . VAL A 1 186 ? 22.944 -3.741 -24.709 1.00 92.19 186 VAL A N 1
ATOM 1454 C CA . VAL A 1 186 ? 22.266 -3.815 -23.404 1.00 92.19 186 VAL A CA 1
ATOM 1455 C C . VAL A 1 186 ? 21.763 -2.435 -22.983 1.00 92.19 186 VAL A C 1
ATOM 1457 O O . VAL A 1 186 ? 20.589 -2.288 -22.659 1.00 92.19 186 VAL A O 1
ATOM 1460 N N . ASN A 1 187 ? 22.613 -1.405 -23.047 1.00 91.94 187 ASN A N 1
ATOM 1461 C CA . ASN A 1 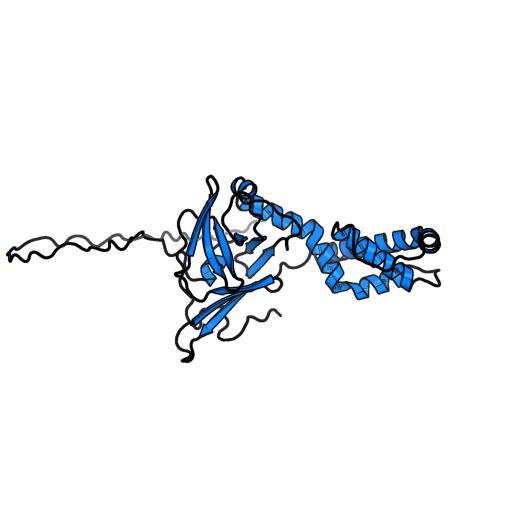187 ? 22.237 -0.039 -22.684 1.00 91.94 187 ASN A CA 1
ATOM 1462 C C . ASN A 1 187 ? 21.114 0.500 -23.581 1.00 91.94 187 ASN A C 1
ATOM 1464 O O . ASN A 1 187 ? 20.157 1.073 -23.072 1.00 91.94 187 ASN A O 1
ATOM 1468 N N . ALA A 1 188 ? 21.193 0.276 -24.897 1.00 92.12 188 ALA A N 1
ATOM 1469 C CA . ALA A 1 188 ? 20.151 0.706 -25.826 1.00 92.12 188 ALA A CA 1
ATOM 1470 C C . ALA A 1 188 ? 18.807 -0.000 -25.571 1.00 92.12 188 ALA A C 1
ATOM 1472 O O . ALA A 1 188 ? 17.763 0.650 -25.570 1.00 92.12 188 ALA A O 1
ATOM 1473 N N . ALA A 1 189 ? 18.827 -1.313 -25.321 1.00 93.44 189 ALA A N 1
ATOM 1474 C CA . ALA A 1 189 ? 17.629 -2.083 -24.995 1.00 93.44 189 ALA A CA 1
ATOM 1475 C C . ALA A 1 189 ? 17.039 -1.678 -23.632 1.00 93.44 189 ALA A C 1
ATOM 1477 O O . ALA A 1 189 ? 15.824 -1.561 -23.495 1.00 93.44 189 ALA A O 1
ATOM 1478 N N . LYS A 1 190 ? 17.885 -1.388 -22.638 1.00 94.38 190 LYS A N 1
ATOM 1479 C CA . LYS A 1 190 ? 17.463 -0.876 -21.329 1.00 94.38 190 LYS A CA 1
ATOM 1480 C C . LYS A 1 190 ? 16.775 0.484 -21.464 1.00 94.38 190 LYS A C 1
ATOM 1482 O O . LYS A 1 190 ? 15.677 0.674 -20.944 1.00 94.38 190 LYS A O 1
ATOM 1487 N N . ASP A 1 191 ? 17.388 1.408 -22.202 1.00 94.25 191 ASP A N 1
ATOM 1488 C CA . ASP A 1 191 ? 16.817 2.731 -22.464 1.00 94.25 191 ASP A CA 1
ATOM 1489 C C . ASP A 1 191 ? 15.493 2.619 -23.235 1.00 94.25 191 ASP A C 1
ATOM 1491 O O . ASP A 1 191 ? 14.558 3.375 -22.971 1.00 94.25 191 ASP A O 1
ATOM 1495 N N . TYR A 1 192 ? 15.381 1.661 -24.163 1.00 93.44 192 TYR A N 1
ATOM 1496 C CA . TYR A 1 192 ? 14.123 1.345 -24.839 1.00 93.44 192 TYR A CA 1
ATOM 1497 C C . TYR A 1 192 ? 13.041 0.901 -23.844 1.00 93.44 192 TYR A C 1
ATOM 1499 O O . TYR A 1 192 ? 11.970 1.503 -23.827 1.00 93.44 192 TYR A O 1
ATOM 1507 N N . ILE A 1 193 ? 13.333 -0.072 -22.971 1.00 94.19 193 ILE A N 1
ATOM 1508 C CA . ILE A 1 193 ? 12.393 -0.574 -21.952 1.00 94.19 193 ILE A CA 1
ATOM 1509 C C . ILE A 1 193 ? 11.894 0.570 -21.062 1.00 94.19 193 ILE A C 1
ATOM 1511 O O . ILE A 1 193 ? 10.688 0.746 -20.896 1.00 94.19 193 ILE A O 1
ATOM 1515 N N . ILE A 1 194 ? 12.803 1.384 -20.516 1.00 93.19 194 ILE A N 1
ATOM 1516 C CA . ILE A 1 194 ? 12.441 2.493 -19.621 1.00 93.19 194 ILE A CA 1
ATOM 1517 C C . ILE A 1 194 ? 11.584 3.537 -20.355 1.00 93.19 194 ILE A C 1
ATOM 1519 O O . ILE A 1 194 ? 10.596 4.032 -19.807 1.00 93.19 194 ILE A O 1
ATOM 1523 N N . ASN A 1 195 ? 11.928 3.869 -21.603 1.00 92.69 195 ASN A N 1
ATOM 1524 C CA . ASN A 1 195 ? 11.148 4.813 -22.402 1.00 92.69 195 ASN A CA 1
ATOM 1525 C C . ASN A 1 195 ? 9.763 4.272 -22.770 1.00 92.69 195 ASN A C 1
ATOM 1527 O O . ASN A 1 195 ? 8.800 5.040 -22.746 1.00 92.69 195 ASN A O 1
ATOM 1531 N N . GLU A 1 196 ? 9.648 2.982 -23.083 1.00 93.19 196 GLU A N 1
ATOM 1532 C CA . GLU A 1 196 ? 8.370 2.339 -23.394 1.00 93.19 196 GLU A CA 1
ATOM 1533 C C . GLU A 1 196 ? 7.443 2.387 -22.176 1.00 93.19 196 GLU A C 1
ATOM 1535 O O . GLU A 1 196 ? 6.319 2.876 -22.287 1.00 93.19 196 GLU A O 1
ATOM 1540 N N . ILE A 1 197 ? 7.940 2.007 -20.991 1.00 91.88 197 ILE A N 1
ATOM 1541 C CA . ILE A 1 197 ? 7.175 2.087 -19.738 1.00 91.88 197 ILE A CA 1
ATOM 1542 C C . ILE A 1 197 ? 6.679 3.519 -19.502 1.00 91.88 197 ILE A C 1
ATOM 1544 O O . ILE A 1 197 ? 5.483 3.744 -19.322 1.00 91.88 197 ILE A O 1
ATOM 1548 N N . ASN A 1 198 ? 7.577 4.507 -19.550 1.00 89.06 198 ASN A N 1
ATOM 1549 C CA . ASN A 1 198 ? 7.215 5.906 -19.306 1.00 89.06 198 ASN A CA 1
ATOM 1550 C C . ASN A 1 198 ? 6.211 6.442 -20.337 1.00 89.06 198 ASN A C 1
ATOM 1552 O O . ASN A 1 198 ? 5.301 7.195 -19.986 1.00 89.06 198 ASN A O 1
ATOM 1556 N N . THR A 1 199 ? 6.351 6.046 -21.604 1.00 90.44 199 THR A N 1
ATOM 1557 C CA . THR A 1 199 ? 5.418 6.428 -22.671 1.00 90.44 199 THR A CA 1
ATOM 1558 C C . THR A 1 199 ? 4.039 5.839 -22.408 1.00 90.44 199 THR A C 1
ATOM 1560 O O . THR A 1 199 ? 3.044 6.560 -22.462 1.00 90.44 199 THR A O 1
ATOM 1563 N N . LYS A 1 200 ? 3.969 4.555 -22.051 1.00 89.56 200 LYS A N 1
ATOM 1564 C CA . LYS A 1 200 ? 2.709 3.858 -21.778 1.00 89.56 200 LYS A CA 1
ATOM 1565 C C . LYS A 1 200 ? 2.006 4.398 -20.544 1.00 89.56 200 LYS A C 1
ATOM 1567 O O . LYS A 1 200 ? 0.803 4.642 -20.596 1.00 89.56 200 LYS A O 1
ATOM 1572 N N . LEU A 1 201 ? 2.750 4.684 -19.479 1.00 87.81 201 LEU A N 1
ATOM 1573 C CA . LEU A 1 201 ? 2.212 5.348 -18.293 1.00 87.81 201 LEU A CA 1
ATOM 1574 C C . LEU A 1 201 ? 1.644 6.731 -18.626 1.00 87.81 201 LEU A C 1
ATOM 1576 O O . LEU A 1 201 ? 0.536 7.061 -18.204 1.00 87.81 201 LEU A O 1
ATOM 1580 N N . ALA A 1 202 ? 2.350 7.523 -19.437 1.00 85.94 202 ALA A N 1
ATOM 1581 C CA . ALA A 1 202 ? 1.861 8.828 -19.876 1.00 85.94 202 ALA A CA 1
ATOM 1582 C C . ALA A 1 202 ? 0.606 8.724 -20.767 1.00 85.94 202 ALA A C 1
ATOM 1584 O O . ALA A 1 202 ? -0.294 9.556 -20.649 1.00 85.94 202 ALA A O 1
ATOM 1585 N N . GLU A 1 203 ? 0.521 7.708 -21.635 1.00 88.25 203 GLU A N 1
ATOM 1586 C CA . GLU A 1 203 ? -0.657 7.422 -22.470 1.00 88.25 203 GLU A CA 1
ATOM 1587 C C . GLU A 1 203 ? -1.877 6.991 -21.639 1.00 88.25 203 GLU A C 1
ATOM 1589 O O . GLU A 1 203 ? -3.008 7.343 -21.977 1.00 88.25 203 GLU A O 1
ATOM 1594 N N . GLN A 1 204 ? -1.651 6.240 -20.559 1.00 82.38 204 GLN A N 1
ATOM 1595 C CA . GLN A 1 204 ? -2.695 5.685 -19.691 1.00 82.38 204 GLN A CA 1
ATOM 1596 C C . GLN A 1 204 ? -3.123 6.642 -18.566 1.00 82.38 204 GLN A C 1
ATOM 1598 O O . GLN A 1 204 ? -4.186 6.453 -17.977 1.00 82.38 204 GLN A O 1
ATOM 1603 N N . GLY A 1 205 ? -2.347 7.701 -18.310 1.00 78.44 205 GLY A N 1
ATOM 1604 C CA . GLY A 1 205 ? -2.602 8.650 -17.225 1.00 78.44 205 GLY A CA 1
ATOM 1605 C C . GLY A 1 205 ? -2.145 8.152 -15.849 1.00 78.44 205 GLY A C 1
ATOM 1606 O O . GLY A 1 205 ? -2.736 8.555 -14.850 1.00 78.44 205 GLY A O 1
ATOM 1607 N N . GLY A 1 206 ? -1.114 7.301 -15.807 1.00 77.06 206 GLY A N 1
ATOM 1608 C CA . GLY A 1 206 ? -0.626 6.616 -14.604 1.00 77.06 206 GLY A CA 1
ATOM 1609 C C . GLY A 1 206 ? -1.238 5.226 -14.434 1.00 77.06 206 GLY A C 1
ATOM 1610 O O . GLY A 1 206 ? -1.935 4.730 -15.322 1.00 77.06 206 GLY A O 1
ATOM 1611 N N . ILE A 1 207 ? -0.983 4.590 -13.288 1.00 77.94 207 ILE A N 1
ATOM 1612 C CA . ILE A 1 207 ? -1.643 3.330 -12.930 1.00 77.94 207 ILE A CA 1
ATOM 1613 C C . ILE A 1 207 ? -2.690 3.590 -11.857 1.00 77.94 207 ILE A C 1
ATOM 1615 O O . ILE A 1 207 ? -2.459 4.310 -10.887 1.00 77.94 207 ILE A O 1
ATOM 1619 N N . ALA A 1 208 ? -3.855 2.960 -12.019 1.00 82.56 208 ALA A N 1
ATOM 1620 C CA . ALA A 1 208 ? -4.904 3.000 -11.017 1.00 82.56 208 ALA A CA 1
ATOM 1621 C C . ALA A 1 208 ? -4.364 2.585 -9.636 1.00 82.56 208 ALA A C 1
ATOM 1623 O O . ALA A 1 208 ? -3.667 1.575 -9.493 1.00 82.56 208 ALA A O 1
ATOM 1624 N N . LYS A 1 209 ? -4.710 3.377 -8.615 1.00 87.88 209 LYS A N 1
ATOM 1625 C CA . LYS A 1 209 ? -4.416 3.058 -7.216 1.00 87.88 209 LYS A CA 1
ATOM 1626 C C . LYS A 1 209 ? -5.087 1.721 -6.854 1.00 87.88 209 LYS A C 1
ATOM 1628 O O . LYS A 1 209 ? -6.227 1.502 -7.278 1.00 87.88 209 LYS A O 1
ATOM 1633 N N . PRO A 1 210 ? -4.420 0.840 -6.088 1.00 89.88 210 PRO A N 1
ATOM 16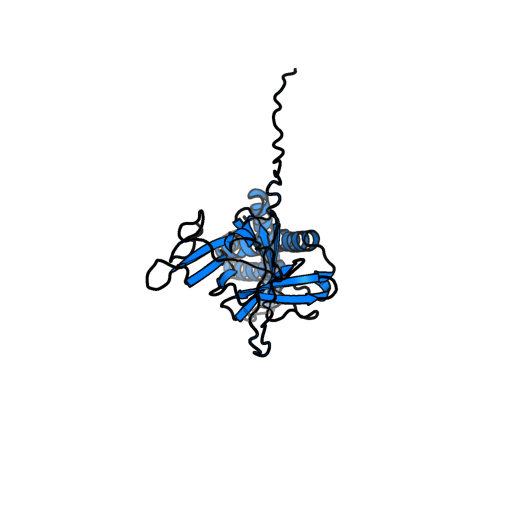34 C CA . PRO A 1 210 ? -5.016 -0.416 -5.664 1.00 89.88 210 PRO A CA 1
ATOM 1635 C C . PRO A 1 210 ? -6.227 -0.175 -4.762 1.00 89.88 210 PRO A C 1
ATOM 1637 O O . PRO A 1 210 ? -6.336 0.850 -4.080 1.00 89.88 210 PRO A O 1
ATOM 1640 N N . ARG A 1 211 ? -7.145 -1.135 -4.765 1.00 94.44 211 ARG A N 1
ATOM 1641 C CA . ARG A 1 211 ? -8.438 -1.060 -4.083 1.00 94.44 211 ARG A CA 1
ATOM 1642 C C . ARG A 1 211 ? -8.427 -1.728 -2.714 1.00 94.44 211 ARG A C 1
ATOM 1644 O O . ARG A 1 211 ? -7.631 -2.627 -2.445 1.00 94.44 211 ARG A O 1
ATOM 1651 N N . TYR A 1 212 ? -9.349 -1.312 -1.855 1.00 96.38 212 TYR A N 1
ATOM 1652 C CA . TYR A 1 212 ? -9.672 -2.014 -0.619 1.00 96.38 212 TYR A CA 1
ATOM 1653 C C . TYR A 1 212 ? -11.173 -2.279 -0.493 1.00 96.38 212 TYR A C 1
ATOM 1655 O O . TYR A 1 212 ? -11.993 -1.667 -1.177 1.00 96.38 212 TYR A O 1
ATOM 1663 N N . GLY A 1 213 ? -11.527 -3.210 0.387 1.00 96.38 213 GLY A N 1
ATOM 1664 C CA . GLY A 1 213 ? -12.907 -3.538 0.725 1.00 96.38 213 GLY A CA 1
ATOM 1665 C C . GLY A 1 213 ? -13.013 -4.194 2.097 1.00 96.38 213 GLY A C 1
ATOM 1666 O O . GLY A 1 213 ? -12.001 -4.400 2.770 1.00 96.38 213 GLY A O 1
ATOM 1667 N N . PHE A 1 214 ? -14.237 -4.521 2.506 1.00 96.88 214 PHE A N 1
ATOM 1668 C CA . PHE A 1 214 ? -14.529 -5.061 3.833 1.00 96.88 214 PHE A CA 1
ATOM 1669 C C . PHE A 1 214 ? -15.232 -6.407 3.755 1.00 96.88 214 PHE A C 1
ATOM 1671 O O . PHE A 1 214 ? -16.127 -6.608 2.931 1.00 96.88 214 PHE A O 1
ATOM 1678 N N . SER A 1 215 ? -14.857 -7.292 4.671 1.00 96.38 215 SER A N 1
ATOM 1679 C CA . SER A 1 215 ? -15.508 -8.579 4.872 1.00 96.38 215 SER A CA 1
ATOM 1680 C C . SER A 1 215 ? -15.847 -8.782 6.340 1.00 96.38 215 SER A C 1
ATOM 1682 O O . SER A 1 215 ? -14.984 -8.667 7.207 1.00 96.38 215 SER A O 1
ATOM 1684 N N . ILE A 1 216 ? -17.091 -9.161 6.603 1.00 96.75 216 ILE A N 1
ATOM 1685 C CA . ILE A 1 216 ? -17.555 -9.680 7.887 1.00 96.75 216 ILE A CA 1
ATOM 1686 C C . ILE A 1 216 ? -17.549 -11.200 7.817 1.00 96.75 216 ILE A C 1
ATOM 1688 O O . ILE A 1 216 ? -17.953 -11.790 6.815 1.00 96.75 216 ILE A O 1
ATOM 1692 N N . TYR A 1 217 ? -17.171 -11.839 8.916 1.00 95.75 217 TYR A N 1
ATOM 1693 C CA . TYR A 1 217 ? -17.352 -13.271 9.087 1.00 95.75 217 TYR A CA 1
ATOM 1694 C C . TYR A 1 217 ? -18.168 -13.551 10.337 1.00 95.75 217 TYR A C 1
ATOM 1696 O O . TYR A 1 217 ? -17.946 -12.967 11.404 1.00 95.75 217 TYR A O 1
ATOM 1704 N N . THR A 1 218 ? -19.123 -14.453 10.184 1.00 96.25 218 THR A N 1
ATOM 1705 C CA . THR A 1 218 ? -20.115 -14.755 11.201 1.00 96.25 218 THR A CA 1
ATOM 1706 C C . THR A 1 218 ? -19.687 -15.913 12.096 1.00 96.25 218 THR A C 1
ATOM 1708 O O . THR A 1 218 ? -18.861 -16.756 11.737 1.00 96.25 218 THR A O 1
ATOM 1711 N N . ASP A 1 219 ? -20.252 -15.952 13.302 1.00 93.62 219 ASP A N 1
ATOM 1712 C CA . ASP A 1 219 ? -20.097 -17.094 14.196 1.00 93.62 219 ASP A CA 1
ATOM 1713 C C . ASP A 1 219 ? -20.762 -18.360 13.616 1.00 93.62 219 ASP A C 1
ATOM 1715 O O . ASP A 1 219 ? -21.487 -18.329 12.624 1.00 93.62 219 ASP A O 1
ATOM 1719 N N . ALA A 1 220 ? -20.586 -19.510 14.273 1.00 94.50 220 ALA A N 1
ATOM 1720 C CA . ALA A 1 220 ? -21.164 -20.778 13.807 1.00 94.50 220 ALA A CA 1
ATOM 1721 C C . ALA A 1 220 ? -22.704 -20.773 13.666 1.00 94.50 220 ALA A C 1
ATOM 1723 O O . ALA A 1 220 ? -23.267 -21.704 13.086 1.00 94.50 220 ALA A O 1
ATOM 1724 N N . SER A 1 221 ? -23.397 -19.778 14.232 1.00 93.56 221 SER A N 1
ATOM 1725 C CA . SER A 1 221 ? -24.843 -19.618 14.095 1.00 93.56 221 SER A CA 1
ATOM 1726 C C . SER A 1 221 ? -25.245 -18.796 12.868 1.00 93.56 221 SER A C 1
ATOM 1728 O O . SER A 1 221 ? -26.409 -18.865 12.470 1.00 93.56 221 SER A O 1
ATOM 1730 N N . GLY A 1 222 ? -24.317 -18.028 12.291 1.00 91.25 222 GLY A N 1
ATOM 1731 C CA . GLY A 1 222 ? -24.568 -17.101 11.190 1.00 91.25 222 GLY A CA 1
ATOM 1732 C C . GLY A 1 222 ? -25.282 -15.809 11.599 1.00 91.25 222 GLY A C 1
ATOM 1733 O O . GLY A 1 222 ? -25.710 -15.057 10.731 1.00 91.25 222 GLY A O 1
ATOM 1734 N N . ASN A 1 223 ? -25.478 -15.563 12.902 1.00 91.81 223 ASN A N 1
ATOM 1735 C CA . ASN A 1 223 ? -26.318 -14.456 13.388 1.00 91.81 223 ASN A CA 1
ATOM 1736 C C . ASN A 1 223 ? -25.532 -13.313 14.034 1.00 91.81 223 ASN A C 1
ATOM 1738 O O . ASN A 1 223 ? -26.100 -12.242 14.232 1.00 91.81 223 ASN A O 1
ATOM 1742 N N . ASN A 1 224 ? -24.266 -13.534 14.389 1.00 93.56 224 ASN A N 1
ATOM 1743 C CA . ASN A 1 224 ? -23.413 -12.515 14.994 1.00 93.56 224 ASN A CA 1
ATOM 1744 C C . ASN A 1 224 ? -22.101 -12.412 14.225 1.00 93.56 224 ASN A C 1
ATOM 1746 O O . ASN A 1 224 ? -21.617 -13.414 13.699 1.00 93.56 224 ASN A O 1
ATOM 1750 N N . VAL A 1 225 ? -21.521 -11.214 14.212 1.00 95.25 225 VAL A N 1
ATOM 1751 C CA . VAL A 1 225 ? -20.166 -10.985 13.705 1.00 95.25 225 VAL A CA 1
ATOM 1752 C C . VAL A 1 225 ? -19.160 -11.575 14.687 1.00 95.25 225 VAL A C 1
ATOM 1754 O O . VAL A 1 225 ? -19.153 -11.208 15.861 1.00 95.25 225 VAL A O 1
ATOM 1757 N N . ASP A 1 226 ? -18.331 -12.494 14.201 1.00 94.38 226 ASP A N 1
ATOM 1758 C CA . ASP A 1 226 ? -17.204 -13.069 14.943 1.00 94.38 226 ASP A CA 1
ATOM 1759 C C . ASP A 1 226 ? -15.924 -12.260 14.694 1.00 94.38 226 ASP A C 1
ATOM 1761 O O . ASP A 1 226 ? -15.128 -12.021 15.602 1.00 94.38 226 ASP A O 1
ATOM 1765 N N . LYS A 1 227 ? -15.744 -11.796 13.453 1.00 94.94 227 LYS A N 1
ATOM 1766 C CA . LYS A 1 227 ? -14.572 -11.033 13.022 1.00 94.94 227 LYS A CA 1
ATOM 1767 C C . LYS A 1 227 ? -14.877 -10.176 11.800 1.00 94.94 227 LYS A C 1
ATOM 1769 O O . LYS A 1 227 ? -15.790 -10.469 11.025 1.00 94.94 227 LYS A O 1
ATOM 1774 N N . GLU A 1 228 ? -14.049 -9.165 11.600 1.00 95.50 228 GLU A N 1
ATOM 1775 C CA . GLU A 1 228 ? -14.124 -8.258 10.463 1.00 95.50 228 GLU A CA 1
ATOM 1776 C C . GLU A 1 228 ? -12.735 -8.036 9.863 1.00 95.50 228 GLU A C 1
ATOM 1778 O O . GLU A 1 228 ? -11.727 -8.050 10.574 1.00 95.50 228 GLU A O 1
ATOM 1783 N N . ALA A 1 229 ? -12.664 -7.882 8.545 1.00 95.69 229 ALA A N 1
ATOM 1784 C CA . ALA A 1 229 ? -11.417 -7.754 7.817 1.00 95.69 229 ALA A CA 1
ATOM 1785 C C . ALA A 1 229 ? -11.462 -6.616 6.797 1.00 95.69 229 ALA A C 1
ATOM 1787 O O . ALA A 1 229 ? -12.349 -6.553 5.950 1.00 95.69 229 ALA A O 1
ATOM 1788 N N . LEU A 1 230 ? -10.434 -5.770 6.834 1.00 95.75 230 LEU A N 1
ATOM 1789 C CA . LEU A 1 230 ? -10.061 -4.888 5.733 1.00 95.75 230 LEU A CA 1
ATOM 1790 C C . LEU A 1 230 ? -9.230 -5.705 4.739 1.00 95.75 230 LEU A C 1
ATOM 1792 O O . LEU A 1 230 ? -8.141 -6.179 5.076 1.00 95.75 230 LEU A O 1
ATOM 1796 N N . ILE A 1 231 ? -9.733 -5.868 3.520 1.00 95.62 231 ILE A N 1
ATOM 1797 C CA . ILE A 1 231 ? -9.071 -6.581 2.428 1.00 95.62 231 ILE A CA 1
ATOM 1798 C C . ILE A 1 231 ? -8.404 -5.552 1.517 1.00 95.62 231 ILE A C 1
ATOM 1800 O O . ILE A 1 231 ? -9.068 -4.665 0.991 1.00 95.62 231 ILE A O 1
ATOM 1804 N N . LEU A 1 232 ? -7.093 -5.666 1.333 1.00 93.69 232 LEU A N 1
ATOM 1805 C CA . LEU A 1 232 ? -6.279 -4.802 0.484 1.00 93.69 232 LEU A CA 1
ATOM 1806 C C . LEU A 1 232 ? -5.866 -5.598 -0.757 1.00 93.69 232 LEU A C 1
ATOM 1808 O O . LEU A 1 232 ? -5.200 -6.625 -0.618 1.00 93.69 232 LEU A O 1
ATOM 1812 N N . GLU A 1 233 ? -6.203 -5.114 -1.957 1.00 90.38 233 GLU A N 1
ATOM 1813 C CA . GLU A 1 233 ? -5.976 -5.806 -3.242 1.00 90.38 233 GLU A CA 1
ATOM 1814 C C . GLU A 1 233 ? -4.556 -6.383 -3.372 1.00 90.38 233 GLU A C 1
ATOM 1816 O O . GLU A 1 233 ? -4.369 -7.471 -3.914 1.00 90.38 233 GLU A O 1
ATOM 1821 N N . ARG A 1 234 ? -3.547 -5.679 -2.841 1.00 84.62 234 ARG A N 1
ATOM 1822 C CA . ARG A 1 234 ? -2.130 -6.050 -2.997 1.00 84.62 234 ARG A CA 1
ATOM 1823 C C . ARG A 1 234 ? -1.376 -6.278 -1.699 1.00 84.62 234 ARG A C 1
ATOM 1825 O O . ARG A 1 234 ? -0.266 -6.796 -1.719 1.00 84.62 234 ARG A O 1
ATOM 1832 N N . SER A 1 235 ? -1.944 -5.879 -0.567 1.00 81.75 235 SER A N 1
ATOM 1833 C CA . SER A 1 235 ? -1.243 -5.874 0.727 1.00 81.75 235 SER A CA 1
ATOM 1834 C C . SER A 1 235 ? -1.839 -6.861 1.733 1.00 81.75 235 SER A C 1
ATOM 1836 O O . SER A 1 235 ? -1.537 -6.803 2.927 1.00 81.75 235 SER A O 1
ATOM 1838 N N . GLY A 1 236 ? -2.659 -7.793 1.243 1.00 87.19 236 GLY A N 1
ATOM 1839 C CA . GLY A 1 236 ? -3.281 -8.840 2.042 1.00 87.19 236 GLY A CA 1
ATOM 1840 C C . GLY A 1 236 ? -4.472 -8.316 2.834 1.00 87.19 236 GLY A C 1
ATOM 1841 O O . GLY A 1 236 ? -5.195 -7.441 2.377 1.00 87.19 236 GLY A O 1
ATOM 1842 N N . ARG A 1 237 ? -4.696 -8.852 4.033 1.00 91.31 237 ARG A N 1
ATOM 1843 C CA . ARG A 1 237 ? -5.837 -8.462 4.871 1.00 91.31 237 ARG A CA 1
ATOM 1844 C C . ARG A 1 237 ? -5.428 -8.062 6.278 1.00 91.31 237 ARG A C 1
ATOM 1846 O O . ARG A 1 237 ? -4.434 -8.563 6.805 1.00 91.31 237 ARG A O 1
ATOM 1853 N N . LYS A 1 238 ? -6.219 -7.175 6.877 1.00 93.31 238 LYS A N 1
ATOM 1854 C CA . LYS A 1 238 ? -6.130 -6.725 8.268 1.00 93.31 238 LYS A CA 1
ATOM 1855 C C . LYS A 1 238 ? -7.407 -7.148 8.981 1.00 93.31 238 LYS A C 1
ATOM 1857 O O . LYS A 1 238 ? -8.452 -6.547 8.776 1.00 93.31 238 LYS A O 1
ATOM 1862 N N . GLU A 1 239 ? -7.313 -8.226 9.752 1.00 94.25 239 GLU A N 1
ATOM 1863 C CA . GLU A 1 239 ? -8.450 -8.850 10.432 1.00 94.25 239 GLU A CA 1
ATOM 1864 C C . GLU A 1 239 ? -8.438 -8.508 11.923 1.00 94.25 239 GLU A C 1
ATOM 1866 O O . GLU A 1 239 ? -7.384 -8.574 12.563 1.00 94.25 239 GLU A O 1
ATOM 1871 N N . ILE A 1 240 ? -9.614 -8.185 12.457 1.00 93.31 240 ILE A N 1
ATOM 1872 C CA . ILE A 1 240 ? -9.872 -7.970 13.877 1.00 93.31 240 ILE A CA 1
ATOM 1873 C C . ILE A 1 240 ? -10.966 -8.923 14.369 1.00 93.31 240 ILE A C 1
ATOM 1875 O O . ILE A 1 240 ? -11.973 -9.140 13.700 1.00 93.31 240 ILE A O 1
ATOM 1879 N N . SER A 1 241 ? -10.779 -9.484 15.563 1.00 91.12 241 SER A N 1
ATOM 1880 C CA . SER A 1 241 ? -11.753 -10.369 16.230 1.00 91.12 241 SER A CA 1
ATOM 1881 C C . SER A 1 241 ? -12.327 -9.761 17.513 1.00 91.12 241 SER A C 1
ATOM 1883 O O . SER A 1 241 ? -13.064 -10.403 18.254 1.00 91.12 241 SER A O 1
ATOM 1885 N N . THR A 1 242 ? -11.942 -8.527 17.831 1.00 88.00 242 THR A N 1
ATOM 1886 C CA . THR A 1 242 ? -12.427 -7.775 18.988 1.00 88.00 242 THR A CA 1
ATOM 1887 C C . THR A 1 242 ? -12.206 -6.290 18.747 1.00 88.00 242 THR A C 1
ATOM 1889 O O . THR A 1 242 ? -11.201 -5.893 18.161 1.00 88.00 242 THR A O 1
ATOM 1892 N N . THR A 1 243 ? -13.123 -5.464 19.236 1.00 86.12 243 THR A N 1
ATOM 1893 C CA . THR A 1 243 ? -12.978 -4.003 19.240 1.00 86.12 243 THR A CA 1
ATOM 1894 C C . THR A 1 243 ? -12.488 -3.460 20.584 1.00 86.12 243 THR A C 1
ATOM 1896 O O . THR A 1 243 ? -12.330 -2.253 20.746 1.00 86.12 243 THR A O 1
ATOM 1899 N N . ASN A 1 244 ? -12.227 -4.346 21.552 1.00 85.69 244 ASN A N 1
ATOM 1900 C CA . ASN A 1 244 ? -11.747 -3.976 22.886 1.00 85.69 244 ASN A CA 1
ATOM 1901 C C . ASN A 1 244 ? -10.214 -3.921 22.982 1.00 85.69 244 ASN A C 1
ATOM 1903 O O . ASN A 1 244 ? -9.687 -3.298 23.904 1.00 85.69 244 ASN A O 1
ATOM 1907 N N . ASP A 1 245 ? -9.495 -4.541 22.042 1.00 8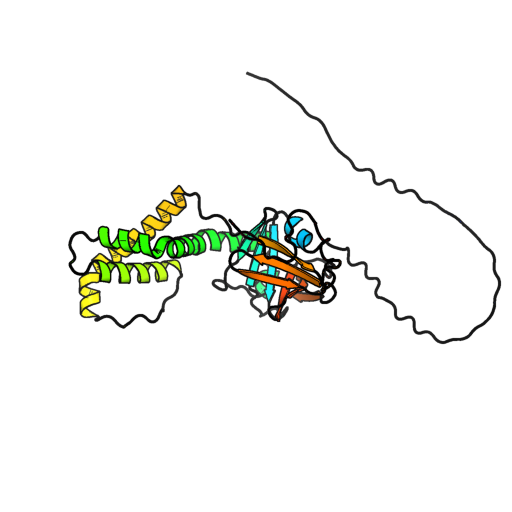5.12 245 ASP A N 1
ATOM 1908 C CA . ASP A 1 245 ? -8.027 -4.582 22.043 1.00 85.12 245 ASP A CA 1
ATOM 1909 C C . ASP A 1 245 ? -7.453 -3.374 21.297 1.00 85.12 245 ASP A C 1
ATOM 1911 O O . ASP A 1 245 ? -6.787 -3.483 20.262 1.00 85.12 245 ASP A O 1
ATOM 1915 N N . ILE A 1 246 ? -7.745 -2.195 21.845 1.00 88.25 246 ILE A N 1
ATOM 1916 C CA . ILE A 1 246 ? -7.240 -0.922 21.341 1.00 88.25 246 ILE A CA 1
ATOM 1917 C C . ILE A 1 246 ? -5.842 -0.666 21.898 1.00 88.25 246 ILE A C 1
ATOM 1919 O O . ILE A 1 246 ? -5.586 -0.747 23.103 1.00 88.25 246 ILE A O 1
ATOM 1923 N N . LYS A 1 247 ? -4.918 -0.331 20.998 1.00 91.56 247 LYS A N 1
ATOM 1924 C CA . LYS A 1 247 ? -3.570 0.114 21.325 1.00 91.56 247 LYS A CA 1
ATOM 1925 C C . LYS A 1 247 ? -3.488 1.618 21.142 1.00 91.56 247 LYS A C 1
ATOM 1927 O O . LYS A 1 247 ? -3.704 2.107 20.040 1.00 91.56 247 LYS A O 1
ATOM 1932 N N . SER A 1 248 ? -3.058 2.309 22.193 1.00 93.81 248 SER A N 1
ATOM 1933 C CA . SER A 1 248 ? -2.764 3.738 22.138 1.00 93.81 248 SER A CA 1
ATOM 1934 C C . SER A 1 248 ? -1.391 4.078 22.703 1.00 93.81 248 SER A C 1
ATOM 1936 O O . SER A 1 248 ? -0.826 3.330 23.513 1.00 93.81 248 SER A O 1
ATOM 1938 N N . GLY A 1 249 ? -0.854 5.218 22.282 1.00 93.94 249 GLY A N 1
ATOM 1939 C CA . GLY A 1 249 ? 0.393 5.764 22.797 1.00 93.94 249 GLY A CA 1
ATOM 1940 C C . GLY A 1 249 ? 0.796 7.062 22.111 1.00 93.94 249 GLY A C 1
ATOM 1941 O O . GLY A 1 249 ? 0.372 7.354 20.995 1.00 93.94 249 GLY A O 1
ATOM 1942 N N . ASP A 1 250 ? 1.658 7.816 22.784 1.00 95.62 250 ASP A N 1
ATOM 1943 C CA . ASP A 1 250 ? 2.134 9.108 22.302 1.00 95.62 250 ASP A CA 1
ATOM 1944 C C . ASP A 1 250 ? 3.566 9.003 21.776 1.00 95.62 250 ASP A C 1
ATOM 1946 O O . ASP A 1 250 ? 4.432 8.367 22.386 1.00 95.62 250 ASP A O 1
ATOM 1950 N N . VAL A 1 251 ? 3.842 9.702 20.677 1.00 95.06 251 VAL A N 1
ATOM 1951 C CA . VAL A 1 251 ? 5.203 10.010 20.229 1.00 95.06 251 VAL A CA 1
ATOM 1952 C C . VAL A 1 251 ? 5.301 11.515 20.026 1.00 95.06 251 VAL A C 1
ATOM 1954 O O . VAL A 1 251 ? 4.728 12.073 19.089 1.00 95.06 251 VAL A O 1
ATOM 1957 N N . TYR A 1 252 ? 6.048 12.170 20.918 1.00 93.88 252 TYR A N 1
ATOM 1958 C CA . TYR A 1 252 ? 6.077 13.630 21.040 1.00 93.88 252 TYR A CA 1
ATOM 1959 C C . TYR A 1 252 ? 4.662 14.201 21.215 1.00 93.88 252 TYR A C 1
ATOM 1961 O O . TYR A 1 252 ? 3.977 13.811 22.154 1.00 93.88 252 TYR A O 1
ATOM 1969 N N . ASP A 1 253 ? 4.238 15.101 20.327 1.00 89.75 253 ASP A N 1
ATOM 1970 C CA . ASP A 1 253 ? 2.938 15.775 20.389 1.00 89.75 253 ASP A CA 1
ATOM 1971 C C . ASP A 1 253 ? 1.850 15.044 19.576 1.00 89.75 253 ASP A C 1
ATOM 1973 O O . ASP A 1 253 ? 0.741 15.550 19.432 1.00 89.75 253 ASP A O 1
ATOM 1977 N N . SER A 1 254 ? 2.159 13.873 19.004 1.00 93.12 254 SER A N 1
ATOM 1978 C CA . SER A 1 254 ? 1.202 13.053 18.251 1.00 93.12 254 SER A CA 1
ATOM 1979 C C . SER A 1 254 ? 0.724 11.873 19.090 1.00 93.12 254 SER A C 1
ATOM 1981 O O . SER A 1 254 ? 1.542 11.073 19.550 1.00 93.12 254 SER A O 1
ATOM 1983 N N . HIS A 1 255 ? -0.593 11.741 19.224 1.00 95.00 255 HIS A N 1
ATOM 1984 C CA . HIS A 1 255 ? -1.242 10.581 19.823 1.00 95.00 255 HIS A CA 1
ATOM 1985 C C . HIS A 1 255 ? -1.685 9.608 18.725 1.00 95.00 255 HIS A C 1
ATOM 1987 O O . HIS A 1 255 ? -2.278 10.008 17.719 1.00 95.00 255 HIS A O 1
ATOM 1993 N N . TYR A 1 256 ? -1.367 8.331 18.910 1.00 95.69 256 TYR A N 1
ATOM 1994 C CA . TYR A 1 256 ? -1.700 7.253 17.986 1.00 95.69 256 TYR A CA 1
ATOM 1995 C C . TYR A 1 256 ? -2.646 6.287 18.673 1.00 95.69 256 TYR A C 1
ATOM 1997 O O . TYR A 1 256 ? -2.408 5.911 19.822 1.00 95.69 256 TYR A O 1
ATOM 2005 N N . SER A 1 257 ? -3.674 5.851 17.952 1.00 94.88 257 SER A N 1
ATOM 2006 C CA . SER A 1 257 ? -4.602 4.834 18.430 1.00 94.88 257 SER A CA 1
ATOM 2007 C C . SER A 1 257 ? -5.081 3.935 17.294 1.00 94.88 257 SER A C 1
ATOM 2009 O O . SER A 1 257 ? -5.118 4.347 16.134 1.00 94.88 257 SER A O 1
ATOM 2011 N N . GLY A 1 258 ? -5.407 2.688 17.616 1.00 93.75 258 GLY A N 1
ATOM 2012 C CA . GLY A 1 258 ? -5.890 1.706 16.654 1.00 93.75 258 GLY A CA 1
ATOM 2013 C C . GLY A 1 258 ? -5.996 0.314 17.252 1.00 93.75 258 GLY A C 1
ATOM 2014 O O . GLY A 1 258 ? -6.051 0.157 18.468 1.00 93.75 258 GLY A O 1
ATOM 2015 N N . PHE A 1 259 ? -6.020 -0.707 16.407 1.00 92.31 259 PHE A N 1
ATOM 2016 C CA . PHE A 1 259 ? -6.367 -2.071 16.803 1.00 92.31 259 PHE A CA 1
ATOM 2017 C C . PHE A 1 259 ? -5.246 -3.064 16.504 1.00 92.31 259 PHE A C 1
ATOM 2019 O O . PHE A 1 259 ? -4.389 -2.851 15.641 1.00 92.31 259 PHE A O 1
ATOM 2026 N N . PHE A 1 260 ? -5.252 -4.166 17.248 1.00 91.31 260 PHE A N 1
ATOM 2027 C CA . PHE A 1 260 ? -4.402 -5.313 16.964 1.00 91.31 260 PHE A CA 1
ATOM 2028 C C . PHE A 1 260 ? -4.978 -6.119 15.798 1.00 91.31 260 PHE A C 1
ATOM 2030 O O . PHE A 1 260 ? -6.152 -6.480 15.816 1.00 91.31 260 PHE A O 1
ATOM 2037 N N . VAL A 1 261 ? -4.152 -6.411 14.798 1.00 90.69 261 VAL A N 1
ATOM 2038 C CA . VAL A 1 261 ? -4.539 -7.184 13.613 1.00 90.69 261 VAL A CA 1
ATOM 2039 C C . VAL A 1 261 ? -3.946 -8.592 13.662 1.00 90.69 261 VAL A C 1
ATOM 2041 O O . VAL A 1 261 ? -2.910 -8.836 14.282 1.00 90.69 261 VAL A O 1
ATOM 2044 N N . SER A 1 262 ? -4.594 -9.542 12.985 1.00 80.50 262 SER A N 1
ATOM 2045 C CA . SER A 1 262 ? -4.253 -10.976 13.016 1.00 80.50 262 SER A CA 1
ATOM 2046 C C . SER A 1 262 ? -2.801 -11.334 12.655 1.00 80.50 262 SER A C 1
ATOM 2048 O O . SER A 1 262 ? -2.358 -12.445 12.941 1.00 80.50 262 SER A O 1
ATOM 2050 N N . ASP A 1 263 ? -2.057 -10.434 12.005 1.00 77.00 263 ASP A N 1
ATOM 2051 C CA . ASP A 1 263 ? -0.639 -10.620 11.662 1.00 77.00 263 ASP A CA 1
ATOM 2052 C C . ASP A 1 263 ? 0.322 -10.363 12.843 1.00 77.00 263 ASP A C 1
ATOM 2054 O O . ASP A 1 263 ? 1.539 -10.482 12.691 1.00 77.00 263 ASP A O 1
ATOM 2058 N N . GLY A 1 264 ? -0.214 -10.067 14.030 1.00 83.25 264 GLY A N 1
ATOM 2059 C CA . GLY A 1 264 ? 0.565 -9.834 15.240 1.00 83.25 264 GLY A CA 1
ATOM 2060 C C . GLY A 1 264 ? 0.985 -8.378 15.441 1.00 83.25 264 GLY A C 1
ATOM 2061 O O . GLY A 1 264 ? 1.746 -8.098 16.369 1.00 83.25 264 GLY A O 1
ATOM 2062 N N . LYS A 1 265 ? 0.522 -7.468 14.578 1.00 91.56 265 LYS A N 1
ATOM 2063 C CA . LYS A 1 265 ? 0.889 -6.051 14.583 1.00 91.56 265 LYS A CA 1
ATOM 2064 C C . LYS A 1 265 ? -0.267 -5.165 15.034 1.00 91.56 265 LYS A C 1
ATOM 2066 O O . LYS A 1 265 ? -1.411 -5.592 15.167 1.00 91.56 265 LYS A O 1
ATOM 2071 N N . TYR A 1 266 ? 0.040 -3.893 15.243 1.00 93.12 266 TYR A N 1
ATOM 2072 C CA . TYR A 1 266 ? -0.945 -2.842 15.448 1.00 93.12 266 TYR A CA 1
ATOM 2073 C C . TYR A 1 266 ? -1.148 -2.066 14.155 1.00 93.12 266 TYR A C 1
ATOM 2075 O O . TYR A 1 266 ? -0.167 -1.682 13.511 1.00 93.12 266 TYR A O 1
ATOM 2083 N N . PHE A 1 267 ? -2.405 -1.801 13.812 1.00 94.56 267 PHE A N 1
ATOM 2084 C CA . PHE A 1 267 ? -2.775 -0.895 12.735 1.00 94.56 267 PHE A CA 1
ATOM 2085 C C . PHE A 1 267 ? -3.417 0.354 13.336 1.00 94.56 267 PHE A C 1
ATOM 2087 O O . PHE A 1 267 ? -4.452 0.282 13.994 1.00 94.56 267 PHE A O 1
ATOM 2094 N N . LEU A 1 268 ? -2.726 1.480 13.189 1.00 94.94 268 LEU A N 1
ATOM 2095 C CA . LEU A 1 268 ? -2.932 2.695 13.970 1.00 94.94 268 LEU A CA 1
ATOM 2096 C C . LEU A 1 268 ? -3.185 3.888 13.059 1.00 94.94 268 LEU A C 1
ATOM 2098 O O . LEU A 1 268 ? -2.701 3.912 11.933 1.00 94.94 268 LEU A O 1
ATOM 2102 N N . MET A 1 269 ? -3.818 4.928 13.585 1.00 94.50 269 MET A N 1
ATOM 2103 C CA . MET A 1 269 ? -3.858 6.251 12.965 1.00 94.50 269 MET A CA 1
ATOM 2104 C C . MET A 1 269 ? -3.626 7.342 14.011 1.00 94.50 269 MET A C 1
ATOM 2106 O O . MET A 1 269 ? -3.680 7.084 15.219 1.00 94.50 269 MET A O 1
ATOM 2110 N N . ARG A 1 270 ? -3.349 8.570 13.562 1.00 93.81 270 ARG A N 1
ATOM 2111 C CA . ARG A 1 270 ? -3.269 9.715 14.473 1.00 93.81 270 ARG A CA 1
ATOM 2112 C C . ARG A 1 270 ? -4.662 10.139 14.910 1.00 93.81 270 ARG A C 1
ATOM 2114 O O . ARG A 1 270 ? -5.563 10.286 14.091 1.00 93.81 270 ARG A O 1
ATOM 2121 N N . MET A 1 271 ? -4.827 10.334 16.211 1.00 89.75 271 MET A N 1
ATOM 2122 C CA . MET A 1 271 ? -6.097 10.702 16.828 1.00 89.75 271 MET A CA 1
ATOM 2123 C C . MET A 1 271 ? -5.877 11.681 17.978 1.00 89.75 271 MET A C 1
ATOM 2125 O O . MET A 1 271 ? -4.775 11.806 18.494 1.00 89.75 271 MET A O 1
ATOM 2129 N N . ASN A 1 272 ? -6.939 12.358 18.416 1.00 89.06 272 ASN A N 1
ATOM 2130 C CA . ASN A 1 272 ? -6.888 13.230 19.598 1.00 89.06 272 ASN A CA 1
ATOM 2131 C C . ASN A 1 272 ? -7.178 12.485 20.915 1.00 89.06 272 ASN A C 1
ATOM 2133 O O . ASN A 1 272 ? -7.016 13.056 21.992 1.00 89.06 272 ASN A O 1
ATOM 2137 N N . HIS A 1 273 ? -7.666 11.249 20.829 1.00 87.31 273 HIS A N 1
ATOM 2138 C CA . HIS A 1 273 ? -8.039 10.389 21.949 1.00 87.31 273 HIS A CA 1
ATOM 2139 C C . HIS A 1 273 ? -7.973 8.920 21.518 1.00 87.31 273 HIS A C 1
ATOM 2141 O O . HIS A 1 273 ? -7.817 8.630 20.329 1.00 87.31 273 HIS A O 1
ATOM 2147 N N . ASP A 1 274 ? -8.161 8.010 22.473 1.00 90.06 274 ASP A N 1
ATOM 2148 C CA . ASP A 1 274 ? -8.231 6.577 22.204 1.00 90.06 274 ASP A CA 1
ATOM 2149 C C . ASP A 1 274 ? -9.373 6.255 21.229 1.00 90.06 274 ASP A C 1
ATOM 2151 O O . ASP A 1 274 ? -10.479 6.803 21.321 1.00 90.06 274 ASP A O 1
ATOM 2155 N N . MET A 1 275 ? -9.098 5.360 20.283 1.00 89.88 275 MET A N 1
ATOM 2156 C CA . MET A 1 275 ? -10.070 4.872 19.319 1.00 89.88 275 MET A CA 1
ATOM 2157 C C . MET A 1 275 ? -11.170 4.085 20.035 1.00 89.88 275 MET A C 1
ATOM 2159 O O . MET A 1 275 ? -10.913 3.280 20.929 1.00 89.88 275 MET A O 1
ATOM 2163 N N . ALA A 1 276 ? -12.410 4.291 19.603 1.00 88.31 276 ALA A N 1
ATOM 2164 C CA . ALA A 1 276 ? -13.514 3.388 19.882 1.00 88.31 276 ALA A CA 1
ATOM 2165 C C . ALA A 1 276 ? -14.239 3.093 18.576 1.00 88.31 276 ALA A C 1
ATOM 2167 O O . ALA A 1 276 ? -14.599 4.013 17.843 1.00 88.31 276 ALA A O 1
ATOM 2168 N N . VAL A 1 277 ? -14.426 1.806 18.312 1.00 89.00 277 VAL A N 1
ATOM 2169 C CA . VAL A 1 277 ? -15.015 1.279 17.086 1.00 89.00 277 VAL A CA 1
ATOM 2170 C C . VAL A 1 277 ? -15.945 0.125 17.438 1.00 89.00 277 VAL A C 1
ATOM 2172 O O . VAL A 1 277 ? -15.757 -0.562 18.447 1.00 89.00 277 VAL A O 1
ATOM 2175 N N . THR A 1 278 ? -16.959 -0.095 16.616 1.00 93.00 278 THR A N 1
ATOM 2176 C CA . THR A 1 278 ? -17.805 -1.292 16.668 1.00 93.00 278 THR A CA 1
ATOM 2177 C C . THR A 1 278 ? -17.692 -2.061 15.362 1.00 93.00 278 THR A C 1
ATOM 2179 O O . THR A 1 278 ? -17.405 -1.463 14.331 1.00 93.00 278 THR A O 1
ATOM 2182 N N . PHE A 1 279 ? -17.945 -3.369 15.383 1.00 94.56 279 PHE A N 1
ATOM 2183 C CA . PHE A 1 279 ? -18.108 -4.101 14.129 1.00 94.56 279 PHE A CA 1
ATOM 2184 C C . PHE A 1 279 ? -19.274 -3.549 13.321 1.00 94.56 279 PHE A C 1
ATOM 2186 O O . PHE A 1 279 ? -20.241 -3.015 13.879 1.00 94.56 279 PHE A O 1
ATOM 2193 N N . ASP A 1 280 ? -19.170 -3.698 12.011 1.00 95.38 280 ASP A N 1
ATOM 2194 C CA . ASP A 1 280 ? -20.274 -3.450 11.105 1.00 95.38 280 ASP A CA 1
ATOM 2195 C C . ASP A 1 280 ? -21.407 -4.478 11.290 1.00 95.38 280 ASP A 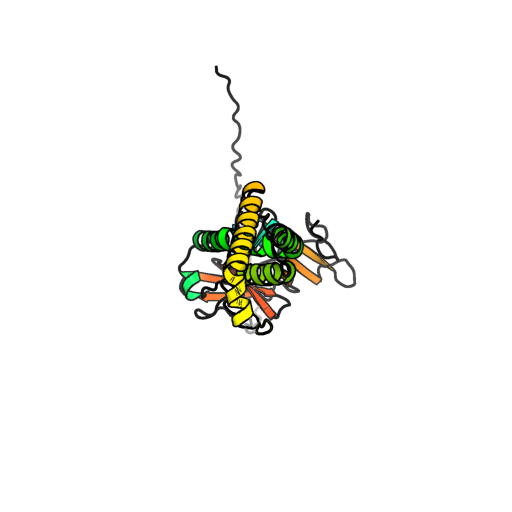C 1
ATOM 2197 O O . ASP A 1 280 ? -21.218 -5.589 11.791 1.00 95.38 280 ASP A O 1
ATOM 2201 N N . GLU A 1 281 ? -22.629 -4.098 10.913 1.00 93.50 281 GLU A N 1
ATOM 2202 C CA . GLU A 1 281 ? -23.783 -5.001 10.966 1.00 93.50 281 GLU A CA 1
ATOM 2203 C C . GLU A 1 281 ? -23.777 -5.976 9.776 1.00 93.50 281 GLU A C 1
ATOM 2205 O O . GLU A 1 281 ? -23.388 -5.628 8.659 1.00 93.50 281 GLU A O 1
ATOM 2210 N N . ILE A 1 282 ? -24.277 -7.200 9.983 1.00 93.19 282 ILE A N 1
ATOM 2211 C CA . ILE A 1 282 ? -24.446 -8.174 8.895 1.00 93.19 282 ILE A CA 1
ATOM 2212 C C . ILE A 1 282 ? -25.393 -7.589 7.837 1.00 93.19 282 ILE A C 1
ATOM 2214 O O . ILE A 1 282 ? -26.544 -7.265 8.132 1.00 93.19 282 ILE A O 1
ATOM 2218 N N . GLY A 1 283 ? -24.917 -7.510 6.593 1.00 88.06 283 GLY A N 1
ATOM 2219 C CA . GLY A 1 283 ? -25.668 -6.939 5.473 1.00 88.06 283 GLY A CA 1
ATOM 2220 C C . GLY A 1 283 ? -25.534 -5.422 5.321 1.00 88.06 283 GLY A C 1
ATOM 2221 O O . GLY A 1 283 ? -26.313 -4.836 4.571 1.00 88.06 283 GLY A O 1
ATOM 2222 N N . ALA A 1 284 ? -24.578 -4.790 6.010 1.00 91.31 284 ALA A N 1
ATOM 2223 C CA . ALA A 1 284 ? -24.187 -3.414 5.731 1.00 91.31 284 ALA A CA 1
ATOM 2224 C C . ALA A 1 284 ? -23.729 -3.240 4.267 1.00 91.31 284 ALA A C 1
ATOM 2226 O O . ALA A 1 284 ? -23.118 -4.129 3.666 1.00 91.31 284 ALA A O 1
ATOM 2227 N N . ASP A 1 285 ? -24.050 -2.082 3.687 1.00 90.06 285 ASP A N 1
ATOM 2228 C CA . ASP A 1 285 ? -23.768 -1.787 2.282 1.00 90.06 285 ASP A CA 1
ATOM 2229 C C . ASP A 1 285 ? -22.258 -1.816 1.997 1.00 90.06 285 ASP A C 1
ATOM 2231 O O . ASP A 1 285 ? -21.466 -1.188 2.696 1.00 90.06 285 ASP A O 1
ATOM 2235 N N . GLY A 1 286 ? -21.865 -2.507 0.923 1.00 87.00 286 GLY A N 1
ATOM 2236 C CA . GLY A 1 286 ? -20.465 -2.581 0.494 1.00 87.00 286 GLY A CA 1
ATOM 2237 C C . GLY A 1 286 ? -19.589 -3.544 1.303 1.00 87.00 286 GLY A C 1
ATOM 2238 O O . GLY A 1 286 ? -18.372 -3.518 1.130 1.00 87.00 286 GLY A O 1
ATOM 2239 N N . ILE A 1 287 ? -20.188 -4.393 2.147 1.00 93.12 287 ILE A N 1
ATOM 2240 C CA . ILE A 1 287 ? -19.480 -5.385 2.962 1.00 93.12 287 ILE A CA 1
ATOM 2241 C C . ILE A 1 287 ? -19.830 -6.806 2.506 1.00 93.12 287 ILE A C 1
ATOM 2243 O O . ILE A 1 287 ? -21.003 -7.176 2.421 1.00 93.12 287 ILE A O 1
ATOM 2247 N N . SER A 1 288 ? -18.805 -7.612 2.226 1.00 92.31 288 SER A N 1
ATOM 2248 C CA . SER A 1 288 ? -18.956 -9.042 1.933 1.00 92.31 288 SER A CA 1
ATOM 2249 C C . SER A 1 288 ? -19.197 -9.845 3.215 1.00 92.31 288 SER A C 1
ATOM 2251 O O . SER A 1 288 ? -18.676 -9.499 4.274 1.00 92.31 288 SER A O 1
ATOM 2253 N N . VAL A 1 289 ? -19.965 -10.937 3.137 1.00 93.75 289 VAL A N 1
ATOM 2254 C CA . VAL A 1 289 ? -20.309 -11.773 4.304 1.00 93.75 289 VAL A CA 1
ATOM 2255 C C . VAL A 1 289 ? -19.840 -13.205 4.083 1.00 93.75 289 VAL A C 1
ATOM 2257 O O . VAL A 1 289 ? -20.229 -13.838 3.106 1.00 93.75 289 VAL A O 1
ATOM 2260 N N . ASP A 1 290 ? -19.025 -13.712 5.009 1.00 92.56 290 ASP A N 1
ATOM 2261 C CA . ASP A 1 290 ? -18.426 -15.056 4.994 1.00 92.56 290 ASP A CA 1
ATOM 2262 C C . ASP A 1 290 ? -17.584 -15.368 3.741 1.00 92.56 290 ASP A C 1
ATOM 2264 O O . ASP A 1 290 ? -17.261 -16.523 3.451 1.00 92.56 290 ASP A O 1
ATOM 2268 N N . GLU A 1 291 ? -17.171 -14.323 3.028 1.00 91.31 291 GLU A N 1
ATOM 2269 C CA . GLU A 1 291 ? -16.283 -14.376 1.874 1.00 91.31 291 GLU A CA 1
ATOM 2270 C C . GLU A 1 291 ? -15.436 -13.103 1.777 1.00 91.31 291 GLU A C 1
ATOM 2272 O O . GLU A 1 291 ? -15.812 -12.030 2.263 1.00 91.31 291 GLU A O 1
ATOM 2277 N N . ASP A 1 292 ? -14.265 -13.232 1.155 1.00 88.25 292 ASP A N 1
ATOM 2278 C CA . ASP A 1 292 ? -13.393 -12.092 0.886 1.00 88.25 292 ASP A CA 1
ATOM 2279 C C . ASP A 1 292 ? -13.922 -11.287 -0.308 1.00 88.25 292 ASP A C 1
ATOM 2281 O O . ASP A 1 292 ? -14.462 -11.841 -1.270 1.00 88.25 292 ASP A O 1
ATOM 2285 N N . VAL A 1 293 ? -13.740 -9.966 -0.258 1.00 89.00 293 VAL A N 1
ATOM 2286 C CA . VAL A 1 293 ? -13.992 -9.085 -1.404 1.00 89.00 293 VAL A CA 1
ATOM 2287 C C . VAL A 1 293 ? -13.138 -9.525 -2.593 1.00 89.00 293 VAL A C 1
ATOM 2289 O O . VAL A 1 293 ? -11.926 -9.714 -2.472 1.00 89.00 293 VAL A O 1
ATOM 2292 N N . VAL A 1 294 ? -13.773 -9.654 -3.757 1.00 84.56 294 VAL A N 1
ATOM 2293 C CA . VAL A 1 294 ? -13.098 -9.933 -5.026 1.00 84.56 294 VAL A CA 1
ATOM 2294 C C . VAL A 1 294 ? -12.972 -8.630 -5.805 1.00 84.56 294 VAL A C 1
ATOM 2296 O O . VAL A 1 294 ? -13.973 -7.978 -6.104 1.00 84.56 294 VAL A O 1
ATOM 2299 N N . PHE A 1 295 ? -11.739 -8.251 -6.128 1.00 85.19 295 PHE A N 1
ATOM 2300 C CA . PHE A 1 295 ? -11.452 -7.113 -6.995 1.00 85.19 295 PHE A CA 1
ATOM 2301 C C . PHE A 1 295 ? -11.404 -7.608 -8.446 1.00 85.19 295 PHE A C 1
ATOM 2303 O O . PHE A 1 295 ? -10.547 -8.424 -8.786 1.00 85.19 295 PHE A O 1
ATOM 2310 N N . GLU A 1 296 ? -12.369 -7.170 -9.260 1.00 67.38 296 GLU A N 1
ATOM 2311 C CA . GLU A 1 296 ? -12.401 -7.394 -10.717 1.00 67.38 296 GLU A CA 1
ATOM 2312 C C . GLU A 1 296 ? -11.489 -6.425 -11.477 1.00 67.38 296 GLU A C 1
ATOM 2314 O O . GLU A 1 296 ? -11.453 -5.226 -11.096 1.00 67.38 296 GLU A O 1
#

Radius of gyration: 28.18 Å; chains: 1; bounding box: 74×56×93 Å

pLDDT: mean 79.61, std 21.84, range [25.89, 96.94]